Protein AF-A0A3A0DJT4-F1 (afdb_monomer)

Foldseek 3Di:
DDQVLLLVLLVVLCVLQFAWDDWDGFDDDDPDTDKTKTKGDKAWAAACVRPVHLNALDPVSNPCSNVFTKIKIWMWMWDDDPVGIAIAIWIWMWTWDDPDPDPCPPPVPPDDPPPDDDPPDDPPPPPPRPRDIGTPGTPVSSRVVSVVSSCVSVVHDPDDRDDPPDDPDVVVVDPDPPPPPPPPPPDPPPDDDDDDDDPDDDDDDDD

Sequence (207 aa):
MDREVLWTNLVDMTDDYFRIDREQRVHQIGDVLTEGAIETQPLIGATYFEPHRRDAANAYERTHGTLQTIRRRASVRVIPQDAGSLVEISVLKEQEDLPRAMRSTAGAATFRNDGSLERRLDDQPGGLARLQWYPIGRDIALEQTMLDDLQDRLGLPPGRAVLTAATPDPASAYYEPRELVTPLPAAEEVSPAPETRRLDGDWQARP

Structure (mmCIF, N/CA/C/O backbone):
data_AF-A0A3A0DJT4-F1
#
_entry.id   AF-A0A3A0DJT4-F1
#
loop_
_atom_site.group_PDB
_atom_site.id
_atom_site.type_symbol
_atom_site.label_atom_id
_atom_site.label_alt_id
_atom_site.label_comp_id
_atom_site.label_asym_id
_atom_site.label_entity_id
_atom_site.label_seq_id
_atom_site.pdbx_PDB_ins_code
_atom_site.Cartn_x
_atom_site.Cartn_y
_atom_site.Cartn_z
_atom_site.occupancy
_atom_site.B_iso_or_equiv
_atom_site.auth_seq_id
_atom_site.auth_comp_id
_atom_site.auth_asym_id
_atom_site.auth_atom_id
_atom_site.pdbx_PDB_model_num
ATOM 1 N N . MET A 1 1 ? -17.828 -3.759 15.837 1.00 65.75 1 MET A N 1
ATOM 2 C CA . MET A 1 1 ? -16.484 -4.369 15.859 1.00 65.75 1 MET A CA 1
ATOM 3 C C . MET A 1 1 ? -15.658 -3.617 16.886 1.00 65.75 1 MET A C 1
ATOM 5 O O . MET A 1 1 ? -15.828 -2.406 16.975 1.00 65.75 1 MET A O 1
ATOM 9 N N . ASP A 1 2 ? -14.849 -4.311 17.685 1.00 81.38 2 ASP A N 1
ATOM 10 C CA . ASP A 1 2 ? -13.979 -3.656 18.666 1.00 81.38 2 ASP A CA 1
ATOM 11 C C . ASP A 1 2 ? -12.844 -2.897 17.957 1.00 81.38 2 ASP A C 1
ATOM 13 O O . ASP A 1 2 ? -12.243 -3.398 17.002 1.00 81.38 2 ASP A O 1
ATOM 17 N N . ARG A 1 3 ? -12.582 -1.668 18.401 1.00 81.50 3 ARG A N 1
ATOM 18 C CA . ARG A 1 3 ? -11.604 -0.762 17.795 1.00 81.50 3 ARG A CA 1
ATOM 19 C C . ARG A 1 3 ? -10.177 -1.228 18.042 1.00 81.50 3 ARG A C 1
ATOM 21 O O . ARG A 1 3 ? -9.348 -1.089 17.151 1.00 81.50 3 ARG A O 1
ATOM 28 N N . GLU A 1 4 ? -9.914 -1.814 19.206 1.00 84.88 4 GLU A N 1
ATOM 29 C CA . GLU A 1 4 ? -8.593 -2.359 19.527 1.00 84.88 4 GLU A CA 1
ATOM 30 C C . GLU A 1 4 ? -8.252 -3.541 18.618 1.00 84.88 4 GLU A C 1
ATOM 32 O O . GLU A 1 4 ? -7.142 -3.640 18.103 1.00 84.88 4 GLU A O 1
ATOM 37 N N . VAL A 1 5 ? -9.240 -4.394 18.329 1.00 87.31 5 VAL A N 1
ATOM 38 C CA . VAL A 1 5 ? -9.075 -5.504 17.382 1.00 87.31 5 VAL A CA 1
ATOM 39 C C . VAL A 1 5 ? -8.803 -4.980 15.972 1.00 87.31 5 VAL A C 1
ATOM 41 O O . VAL A 1 5 ? -7.912 -5.497 15.301 1.00 87.31 5 VAL A O 1
ATOM 44 N N . LEU A 1 6 ? -9.524 -3.946 15.521 1.00 88.50 6 LEU A N 1
ATOM 45 C CA . LEU A 1 6 ? -9.251 -3.308 14.228 1.00 88.50 6 LEU A CA 1
ATOM 46 C C . LEU A 1 6 ? -7.823 -2.759 14.181 1.00 88.50 6 LEU A C 1
ATOM 48 O O . LEU A 1 6 ? -7.103 -3.008 13.220 1.00 88.50 6 LEU A O 1
ATOM 52 N N . TRP A 1 7 ? -7.426 -2.031 15.224 1.00 90.25 7 TRP A N 1
ATOM 53 C CA . TRP A 1 7 ? -6.124 -1.387 15.299 1.00 90.25 7 TRP A CA 1
ATOM 54 C C . TRP A 1 7 ? -4.979 -2.398 15.273 1.00 90.25 7 TRP A C 1
ATOM 56 O O . TRP A 1 7 ? -4.061 -2.251 14.473 1.00 90.25 7 TRP A O 1
ATOM 66 N N . THR A 1 8 ? -5.051 -3.458 16.080 1.00 92.31 8 THR A N 1
ATOM 67 C CA . THR A 1 8 ? -4.027 -4.511 16.093 1.00 92.31 8 THR A CA 1
ATOM 68 C C . THR A 1 8 ? -3.896 -5.191 14.733 1.00 92.31 8 THR A C 1
ATOM 70 O O . THR A 1 8 ? -2.778 -5.346 14.257 1.00 92.31 8 THR A O 1
ATOM 73 N N . ASN A 1 9 ? -5.008 -5.539 14.073 1.00 92.50 9 ASN A N 1
ATOM 74 C CA . ASN A 1 9 ? -4.953 -6.146 12.737 1.00 92.50 9 ASN A CA 1
ATOM 75 C C . ASN A 1 9 ? -4.373 -5.194 11.685 1.00 92.50 9 ASN A C 1
ATOM 77 O O . ASN A 1 9 ? -3.687 -5.629 10.770 1.00 92.50 9 ASN A O 1
A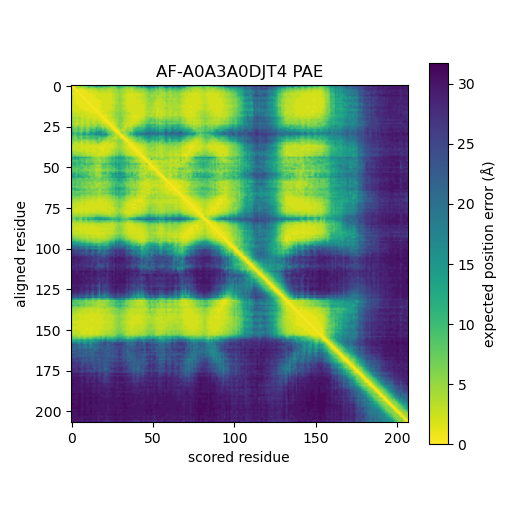TOM 81 N N . LEU A 1 10 ? -4.638 -3.895 11.814 1.00 92.25 10 LEU A N 1
ATOM 82 C CA . LEU A 1 10 ? -4.136 -2.880 10.895 1.00 92.25 10 LEU A CA 1
ATOM 83 C C . LEU A 1 10 ? -2.630 -2.641 11.086 1.00 92.25 10 LEU A C 1
ATOM 85 O O . LEU A 1 10 ? -1.909 -2.526 10.096 1.00 92.25 10 LEU A O 1
ATOM 89 N N . VAL A 1 11 ? -2.140 -2.629 12.329 1.00 93.44 11 VAL A N 1
ATOM 90 C CA . VAL A 1 11 ? -0.698 -2.594 12.633 1.00 93.44 11 VAL A CA 1
ATOM 91 C C . VAL A 1 11 ? -0.006 -3.841 12.083 1.00 93.44 11 VAL A C 1
ATOM 93 O O . VAL A 1 11 ? 0.969 -3.709 11.353 1.00 93.44 11 VAL A O 1
ATOM 96 N N . ASP A 1 12 ? -0.543 -5.025 12.379 1.00 93.06 12 ASP A N 1
ATOM 97 C CA . ASP A 1 12 ? 0.003 -6.321 11.955 1.00 93.06 12 ASP A CA 1
ATOM 98 C C . ASP A 1 12 ? 0.055 -6.448 10.424 1.00 93.06 12 ASP A C 1
ATOM 100 O O . ASP A 1 12 ? 1.096 -6.749 9.846 1.00 93.06 12 ASP A O 1
ATOM 104 N N . MET A 1 13 ? -1.041 -6.095 9.744 1.00 94.00 13 MET A N 1
ATOM 105 C CA . MET A 1 13 ? -1.072 -6.019 8.286 1.00 94.00 13 MET A CA 1
ATOM 106 C C . MET A 1 13 ? -0.059 -4.998 7.768 1.00 94.00 13 MET A C 1
ATOM 108 O O . MET A 1 13 ? 0.625 -5.281 6.799 1.00 94.00 13 MET A O 1
ATOM 112 N N . THR A 1 14 ? 0.077 -3.818 8.377 1.00 93.06 14 THR A N 1
ATOM 113 C CA . THR A 1 14 ? 1.027 -2.810 7.876 1.00 93.06 14 THR A CA 1
ATOM 114 C C . THR A 1 14 ? 2.474 -3.292 7.997 1.00 93.06 14 THR A C 1
ATOM 116 O O . THR A 1 14 ? 3.233 -3.125 7.041 1.00 93.06 14 THR A O 1
ATOM 119 N N . ASP A 1 15 ? 2.832 -3.925 9.119 1.00 92.25 15 ASP A N 1
ATOM 120 C CA . ASP A 1 15 ? 4.186 -4.427 9.396 1.00 92.25 15 ASP A CA 1
ATOM 121 C C . ASP A 1 15 ? 4.621 -5.540 8.423 1.00 92.25 15 ASP A C 1
ATOM 123 O O . ASP A 1 15 ? 5.788 -5.612 8.039 1.00 92.25 15 ASP A O 1
ATOM 127 N N . ASP A 1 16 ? 3.674 -6.346 7.927 1.00 91.25 16 ASP A N 1
ATOM 128 C CA . ASP A 1 16 ? 3.947 -7.392 6.931 1.00 91.25 16 ASP A CA 1
ATOM 129 C C . ASP A 1 16 ? 4.427 -6.848 5.570 1.00 91.25 16 ASP A C 1
ATOM 131 O O . ASP A 1 16 ? 5.139 -7.545 4.835 1.00 91.25 16 ASP A O 1
ATOM 135 N N . TYR A 1 17 ? 4.037 -5.620 5.203 1.00 91.06 17 TYR A N 1
ATOM 136 C CA . TYR A 1 17 ? 4.431 -4.994 3.930 1.00 91.06 17 TYR A CA 1
ATOM 137 C C . TYR A 1 17 ? 5.524 -3.945 4.111 1.00 91.06 17 TYR A C 1
ATOM 139 O O . TYR A 1 17 ? 6.409 -3.821 3.260 1.00 91.06 17 TYR A O 1
ATOM 147 N N . PHE A 1 18 ? 5.456 -3.163 5.188 1.00 92.69 18 PHE A N 1
ATOM 148 C CA . PHE A 1 18 ? 6.288 -1.988 5.384 1.00 92.69 18 PHE A CA 1
ATOM 149 C C . PHE A 1 18 ? 6.727 -1.846 6.832 1.00 92.69 18 PHE A C 1
ATOM 151 O O . PHE A 1 18 ? 5.954 -2.015 7.766 1.00 92.69 18 PHE A O 1
ATOM 158 N N . ARG A 1 19 ? 7.960 -1.375 7.017 1.00 91.81 19 ARG A N 1
ATOM 159 C CA . ARG A 1 19 ? 8.443 -1.003 8.343 1.00 91.81 19 ARG A CA 1
ATOM 160 C C . ARG A 1 19 ? 7.736 0.260 8.837 1.00 91.81 19 ARG A C 1
ATOM 162 O O . ARG A 1 19 ? 7.820 1.308 8.190 1.00 91.81 19 ARG A O 1
ATOM 169 N N . ILE A 1 20 ? 7.104 0.172 10.001 1.00 91.38 20 ILE A N 1
ATOM 170 C CA . ILE A 1 20 ? 6.420 1.302 10.637 1.00 91.38 20 ILE A CA 1
ATOM 171 C C . ILE A 1 20 ? 7.446 2.333 11.139 1.00 91.38 20 ILE A C 1
ATOM 173 O O . ILE A 1 20 ? 8.450 1.973 11.757 1.00 91.38 20 ILE A O 1
ATOM 177 N N . ASP A 1 21 ? 7.195 3.616 10.856 1.00 90.75 21 ASP A N 1
ATOM 178 C CA . ASP A 1 21 ? 7.977 4.745 11.381 1.00 90.75 21 ASP A CA 1
ATOM 179 C C . ASP A 1 21 ? 7.268 5.403 12.564 1.00 90.75 21 ASP A C 1
ATOM 181 O O . ASP A 1 21 ? 7.861 5.633 13.618 1.00 90.75 21 ASP A O 1
ATOM 185 N N . ARG A 1 22 ? 5.975 5.698 12.387 1.00 88.25 22 ARG A N 1
ATOM 186 C CA . ARG A 1 22 ? 5.146 6.371 13.385 1.00 88.25 22 ARG A CA 1
ATOM 187 C C . ARG A 1 22 ? 3.798 5.694 13.508 1.00 88.25 22 ARG A C 1
ATOM 189 O O . ARG A 1 22 ? 3.163 5.349 12.515 1.00 88.25 22 ARG A O 1
ATOM 196 N N . GLU A 1 23 ? 3.353 5.578 14.749 1.00 91.25 23 GLU A N 1
ATOM 197 C CA . GLU A 1 23 ? 2.062 5.019 15.113 1.00 91.25 23 GLU A CA 1
ATOM 198 C C . GLU A 1 23 ? 1.346 5.998 16.050 1.00 91.25 23 GLU A C 1
ATOM 200 O O . GLU A 1 23 ? 1.833 6.317 17.135 1.00 91.25 23 GLU A O 1
ATOM 205 N N . GLN A 1 24 ? 0.175 6.469 15.638 1.00 89.88 24 GLN A N 1
ATOM 206 C CA . GLN A 1 24 ? -0.718 7.294 16.437 1.00 89.88 24 GLN A CA 1
ATOM 207 C C . GLN A 1 24 ? -2.038 6.553 16.610 1.00 89.88 24 GLN A C 1
ATOM 209 O O . GLN A 1 24 ? -2.845 6.478 15.689 1.00 89.88 24 GLN A O 1
ATOM 214 N N . ARG A 1 25 ? -2.266 6.005 17.805 1.00 85.94 25 ARG A N 1
ATOM 215 C CA . ARG A 1 25 ? -3.494 5.263 18.110 1.00 85.94 25 ARG A CA 1
ATOM 216 C C . ARG A 1 25 ? -4.697 6.185 18.274 1.00 85.94 25 ARG A C 1
ATOM 218 O O . ARG A 1 25 ? -4.559 7.342 18.681 1.00 85.94 25 ARG A O 1
ATOM 225 N N . VAL A 1 26 ? -5.888 5.631 18.052 1.00 81.25 26 VAL A N 1
ATOM 226 C CA . VAL A 1 26 ? -7.149 6.292 18.408 1.00 81.25 26 VAL A CA 1
ATOM 227 C C . VAL A 1 26 ? -7.234 6.410 19.929 1.00 81.25 26 VAL A C 1
ATOM 229 O O . VAL A 1 26 ? -7.362 5.410 20.628 1.00 81.25 26 VAL A O 1
ATOM 232 N N . HIS A 1 27 ? -7.198 7.638 20.438 1.00 77.06 27 HIS A N 1
ATOM 233 C CA . HIS A 1 27 ? -7.416 7.931 21.852 1.00 77.06 27 HIS A CA 1
ATOM 234 C C . HIS A 1 27 ? -8.772 8.607 22.035 1.00 77.06 27 HIS A C 1
ATOM 236 O O . HIS A 1 27 ? -9.186 9.426 21.214 1.00 77.06 27 HIS A O 1
ATOM 242 N N . GLN A 1 28 ? -9.453 8.283 23.131 1.00 75.75 28 GLN A N 1
ATOM 243 C CA . GLN A 1 28 ? -10.633 9.017 23.571 1.00 75.75 28 GLN A CA 1
ATOM 244 C C . GLN A 1 28 ? -10.194 10.075 24.585 1.00 75.75 28 GLN A C 1
ATOM 246 O O . GLN A 1 28 ? -9.749 9.735 25.681 1.00 75.75 28 GLN A O 1
ATOM 251 N N . ILE A 1 29 ? -10.299 11.353 24.219 1.00 75.19 29 ILE A N 1
ATOM 252 C CA . ILE A 1 29 ? -10.012 12.474 25.119 1.00 75.19 29 ILE A CA 1
ATOM 253 C C . ILE A 1 29 ? -11.344 13.153 25.434 1.00 75.19 29 ILE A C 1
ATOM 255 O O . ILE A 1 29 ? -11.874 13.933 24.644 1.00 75.19 29 ILE A O 1
ATOM 259 N N . GLY A 1 30 ? -11.911 12.818 26.596 1.00 78.12 30 GLY A N 1
ATOM 260 C CA . GLY A 1 30 ? -13.257 13.248 26.972 1.00 78.12 30 GLY A CA 1
ATOM 261 C C . GLY A 1 30 ? -14.321 12.603 26.079 1.00 78.12 30 GLY A C 1
ATOM 262 O O . GLY A 1 30 ? -14.452 11.379 26.062 1.00 78.12 30 GLY A O 1
ATOM 263 N N . ASP A 1 31 ? -15.063 13.433 25.344 1.00 73.31 31 ASP A N 1
ATOM 264 C CA . ASP A 1 31 ? -16.137 13.013 24.426 1.00 73.31 31 ASP A CA 1
ATOM 265 C C . ASP A 1 31 ? -15.693 12.989 22.948 1.00 73.31 31 ASP A C 1
ATOM 267 O O . ASP A 1 31 ? -16.456 12.620 22.062 1.00 73.31 31 ASP A O 1
ATOM 271 N N . VAL A 1 32 ? -14.441 13.376 22.660 1.00 75.06 32 VAL A N 1
ATOM 272 C CA . VAL A 1 32 ? -13.899 13.408 21.295 1.00 75.06 32 VAL A CA 1
ATOM 273 C C . VAL A 1 32 ? -12.999 12.198 21.062 1.00 75.06 32 VAL A C 1
ATOM 275 O O . VAL A 1 32 ? -12.069 11.929 21.829 1.00 75.06 32 VAL A O 1
ATOM 278 N N . LEU A 1 33 ? -13.274 11.470 19.979 1.00 76.88 33 LEU A N 1
ATOM 279 C CA . LEU A 1 33 ? -12.415 10.403 19.479 1.00 76.88 33 LEU A CA 1
ATOM 280 C C . LEU A 1 33 ? -11.401 10.980 18.491 1.00 76.88 33 LEU A C 1
ATOM 282 O O . LEU A 1 33 ? -11.779 11.530 17.457 1.00 76.88 33 LEU A O 1
ATOM 286 N N . THR A 1 34 ? -10.116 10.838 18.801 1.00 82.62 34 THR A N 1
ATOM 287 C CA . THR A 1 34 ? -9.031 11.225 17.895 1.00 82.62 34 THR A CA 1
ATOM 288 C C . THR A 1 34 ? -8.903 10.209 16.765 1.00 82.62 34 THR A C 1
ATOM 290 O O . THR A 1 34 ? -9.152 9.018 16.945 1.00 82.62 34 THR A O 1
ATOM 293 N N . GLU A 1 35 ? -8.481 10.660 15.593 1.00 86.81 35 GLU A N 1
ATOM 294 C CA . GLU A 1 35 ? -8.122 9.765 14.500 1.00 86.81 35 GLU A CA 1
ATOM 295 C C . GLU A 1 35 ? -6.871 8.935 14.798 1.00 86.81 35 GLU A C 1
ATOM 297 O O . GLU A 1 35 ? -5.967 9.361 15.519 1.00 86.81 35 GLU A O 1
ATOM 302 N N . GLY A 1 36 ? -6.839 7.734 14.230 1.00 88.50 36 GLY A N 1
ATOM 303 C CA . GLY A 1 36 ? -5.652 6.898 14.214 1.00 88.50 36 GLY A CA 1
ATOM 304 C C . GLY A 1 36 ? -4.874 7.120 12.925 1.00 88.50 36 GLY A C 1
ATO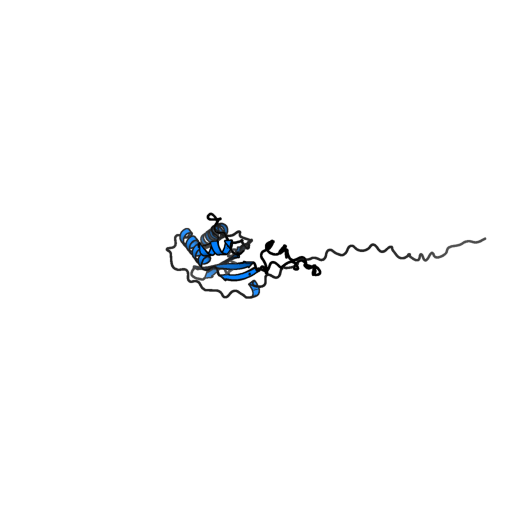M 305 O O . GLY A 1 36 ? -5.479 7.235 11.860 1.00 88.50 36 GLY A O 1
ATOM 306 N N . ALA A 1 37 ? -3.551 7.156 13.005 1.00 90.94 37 ALA A N 1
ATOM 307 C CA . ALA A 1 37 ? -2.677 7.267 11.845 1.00 90.94 37 ALA A CA 1
ATOM 308 C C . ALA A 1 37 ? -1.454 6.358 11.997 1.00 90.94 37 ALA A C 1
ATOM 310 O O . ALA A 1 37 ? -0.873 6.261 13.077 1.00 90.94 37 ALA A O 1
ATOM 311 N N . ILE A 1 38 ? -1.057 5.699 10.914 1.00 91.81 38 ILE A N 1
ATOM 312 C CA . ILE A 1 38 ? 0.190 4.944 10.812 1.00 91.81 38 ILE A CA 1
ATOM 313 C C . ILE A 1 38 ? 0.945 5.460 9.595 1.00 91.81 38 ILE A C 1
ATOM 315 O O . ILE A 1 38 ? 0.400 5.514 8.492 1.00 91.81 38 ILE A O 1
ATOM 319 N N . GLU A 1 39 ? 2.204 5.826 9.801 1.00 92.56 39 GLU A N 1
ATOM 320 C CA . GLU A 1 39 ? 3.119 6.236 8.743 1.00 92.56 39 GLU A CA 1
ATOM 321 C C . GLU A 1 39 ? 4.288 5.260 8.683 1.00 92.56 39 GLU A C 1
ATOM 323 O O . GLU A 1 39 ? 4.865 4.880 9.708 1.00 92.56 39 GLU A O 1
ATOM 328 N N . THR A 1 40 ? 4.653 4.854 7.470 1.00 92.75 40 THR A N 1
ATOM 329 C CA . THR A 1 40 ? 5.737 3.895 7.259 1.00 92.75 40 THR A CA 1
ATOM 330 C C . THR A 1 40 ? 7.004 4.567 6.757 1.00 92.75 40 THR A C 1
ATOM 332 O O . THR A 1 40 ? 6.989 5.642 6.149 1.00 92.75 40 THR A O 1
ATOM 335 N N . GLN A 1 41 ? 8.129 3.886 6.951 1.00 91.50 41 GLN A N 1
ATOM 336 C CA . GLN A 1 41 ? 9.378 4.278 6.316 1.00 91.50 41 GLN A CA 1
ATOM 337 C C . GLN A 1 41 ? 9.288 4.055 4.799 1.00 91.50 41 GLN A C 1
ATOM 339 O O . GLN A 1 41 ? 8.604 3.130 4.347 1.00 91.50 41 GLN A O 1
ATOM 344 N N . PRO A 1 42 ? 9.967 4.889 3.990 1.00 89.12 42 PRO A N 1
ATOM 345 C CA . PRO A 1 42 ? 10.071 4.636 2.563 1.00 89.12 42 PRO A CA 1
ATOM 346 C C . PRO A 1 42 ? 10.838 3.329 2.318 1.00 89.12 42 PRO A C 1
ATOM 348 O O . PRO A 1 42 ? 11.975 3.177 2.765 1.00 89.12 42 PRO A O 1
ATOM 351 N N . LEU A 1 43 ? 10.230 2.407 1.576 1.00 90.19 43 LEU A N 1
ATOM 352 C CA . LEU A 1 43 ? 10.808 1.110 1.232 1.00 90.19 43 LEU A CA 1
ATOM 353 C C . LEU A 1 43 ? 11.094 1.046 -0.270 1.00 90.19 43 LEU A C 1
ATOM 355 O O . LEU A 1 43 ? 10.214 1.341 -1.077 1.00 90.19 43 LEU A O 1
ATOM 359 N N . ILE A 1 44 ? 12.310 0.646 -0.655 1.00 89.56 44 ILE A N 1
ATOM 360 C CA . ILE A 1 44 ? 12.655 0.395 -2.064 1.00 89.56 44 ILE A CA 1
ATOM 361 C C . ILE A 1 44 ? 11.839 -0.797 -2.549 1.00 89.56 44 ILE A C 1
ATOM 363 O O . ILE A 1 44 ? 11.893 -1.853 -1.926 1.00 89.56 44 ILE A O 1
ATOM 367 N N . GLY A 1 45 ? 11.107 -0.636 -3.646 1.00 83.94 45 GLY A N 1
ATOM 368 C CA . GLY A 1 45 ? 10.179 -1.636 -4.153 1.00 83.94 45 GLY A CA 1
ATOM 369 C C . GLY A 1 45 ? 10.837 -2.972 -4.498 1.00 83.94 45 GLY A C 1
ATOM 370 O O . GLY A 1 45 ? 11.975 -3.012 -4.963 1.00 83.94 45 GLY A O 1
ATOM 371 N N . ALA A 1 46 ? 10.101 -4.064 -4.295 1.00 83.75 46 ALA A N 1
ATOM 372 C CA . ALA A 1 46 ? 10.536 -5.400 -4.680 1.00 83.75 46 ALA A CA 1
ATOM 373 C C . ALA A 1 46 ? 10.854 -5.503 -6.175 1.00 83.75 46 ALA A C 1
ATOM 375 O O . ALA A 1 46 ? 10.095 -5.037 -7.030 1.00 83.75 46 ALA A O 1
ATOM 376 N N . THR A 1 47 ? 11.948 -6.193 -6.484 1.00 85.38 47 THR A N 1
ATOM 377 C CA . THR A 1 47 ? 12.340 -6.499 -7.863 1.00 85.38 47 THR A CA 1
ATOM 378 C C . THR A 1 47 ? 11.744 -7.829 -8.337 1.00 85.38 47 THR A C 1
ATOM 380 O O . THR A 1 47 ? 11.195 -8.623 -7.563 1.00 85.38 47 THR A O 1
ATOM 383 N N . TYR A 1 48 ? 11.859 -8.112 -9.636 1.00 84.00 48 TYR A N 1
ATOM 384 C CA . TYR A 1 48 ? 11.443 -9.392 -10.220 1.00 84.00 48 TYR A CA 1
ATOM 385 C C . TYR A 1 48 ? 12.103 -10.610 -9.552 1.00 84.00 48 TYR A C 1
ATOM 387 O O . TYR A 1 48 ? 11.483 -11.665 -9.439 1.00 84.00 48 TYR A O 1
ATOM 395 N N . PHE A 1 49 ? 13.331 -10.459 -9.047 1.00 82.50 49 PHE A N 1
ATOM 396 C CA . PHE A 1 49 ? 14.095 -11.540 -8.417 1.00 82.50 49 PHE A CA 1
ATOM 397 C C . PHE A 1 49 ? 13.860 -11.673 -6.905 1.00 82.50 49 PHE A C 1
ATOM 399 O O . PHE A 1 49 ? 14.520 -12.474 -6.247 1.00 82.50 49 PHE A O 1
ATOM 406 N N . GLU A 1 50 ? 12.892 -10.941 -6.351 1.00 85.31 50 GLU A N 1
ATOM 407 C CA . GLU A 1 50 ? 12.564 -10.949 -4.923 1.00 85.31 50 GLU A CA 1
ATOM 408 C C . GLU A 1 50 ? 11.127 -11.449 -4.670 1.00 85.31 50 GLU A C 1
ATOM 410 O O . GLU A 1 50 ? 10.297 -10.718 -4.124 1.00 85.31 50 GLU A O 1
ATOM 415 N N . PRO A 1 51 ? 10.770 -12.692 -5.051 1.00 82.31 51 PRO A N 1
ATOM 416 C CA . PRO A 1 51 ? 9.384 -13.177 -5.000 1.00 82.31 51 PRO A CA 1
ATOM 417 C C . PRO A 1 51 ? 8.803 -13.263 -3.581 1.00 82.31 51 PRO A C 1
ATOM 419 O O . PRO A 1 51 ? 7.591 -13.227 -3.412 1.00 82.31 51 PRO A O 1
ATOM 422 N N . HIS A 1 52 ? 9.658 -13.359 -2.561 1.00 81.75 52 HIS A N 1
ATOM 423 C CA . HIS A 1 52 ? 9.272 -13.437 -1.149 1.00 81.75 52 HIS A CA 1
ATOM 424 C C . HIS A 1 52 ? 8.812 -12.091 -0.572 1.00 81.75 52 HIS A C 1
ATOM 426 O O . HIS A 1 52 ? 8.185 -12.057 0.483 1.00 81.75 52 HIS A O 1
ATOM 432 N N . ARG A 1 53 ? 9.122 -10.984 -1.249 1.00 83.00 53 ARG A N 1
ATOM 433 C CA . ARG A 1 53 ? 8.725 -9.646 -0.824 1.00 83.00 53 ARG A CA 1
ATOM 434 C C . ARG A 1 53 ? 7.286 -9.347 -1.240 1.00 83.00 53 ARG A C 1
ATOM 436 O O . ARG A 1 53 ? 6.937 -9.571 -2.399 1.00 83.00 53 ARG A O 1
ATOM 443 N N . ARG A 1 54 ? 6.463 -8.839 -0.317 1.00 82.38 54 ARG A N 1
ATOM 444 C CA . ARG A 1 54 ? 5.025 -8.576 -0.532 1.00 82.38 54 ARG A CA 1
ATOM 445 C C . ARG A 1 54 ? 4.701 -7.135 -0.937 1.00 82.38 54 ARG A C 1
ATOM 447 O O . ARG A 1 54 ? 3.576 -6.854 -1.321 1.00 82.38 54 ARG A O 1
ATOM 454 N N . ASP A 1 55 ? 5.685 -6.239 -0.955 1.00 78.38 55 ASP A N 1
ATOM 455 C CA . ASP A 1 55 ? 5.519 -4.809 -1.266 1.00 78.38 55 ASP A CA 1
ATOM 456 C C . ASP A 1 55 ? 5.339 -4.481 -2.768 1.00 78.38 55 ASP A C 1
ATOM 458 O O . ASP A 1 55 ? 5.443 -3.322 -3.179 1.00 78.38 55 ASP A O 1
ATOM 462 N N . ALA A 1 56 ? 5.062 -5.491 -3.600 1.00 79.75 56 ALA A N 1
ATOM 463 C CA . ALA A 1 56 ? 4.694 -5.340 -5.006 1.00 79.75 56 ALA A CA 1
ATOM 464 C C . ALA A 1 56 ? 3.521 -6.268 -5.354 1.00 79.75 56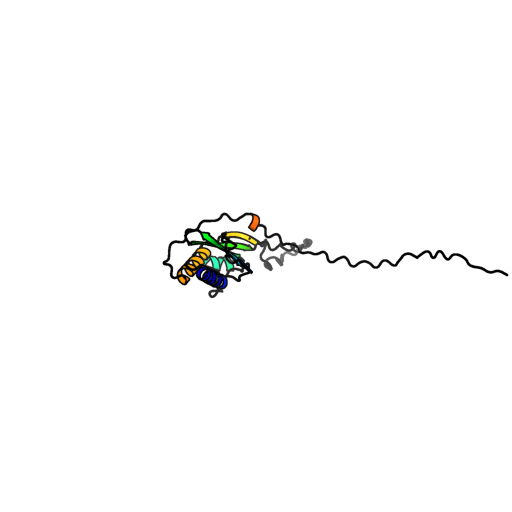 ALA A C 1
ATOM 466 O O . ALA A 1 56 ? 3.657 -7.494 -5.321 1.00 79.75 56 ALA A O 1
ATOM 467 N N . ALA A 1 57 ? 2.391 -5.668 -5.736 1.00 79.00 57 ALA A N 1
ATOM 468 C CA . ALA A 1 57 ? 1.133 -6.379 -5.965 1.00 79.00 57 ALA A CA 1
ATOM 469 C C . ALA A 1 57 ? 1.130 -7.250 -7.235 1.00 79.00 57 ALA A C 1
ATOM 471 O O . ALA A 1 57 ? 0.458 -8.276 -7.285 1.00 79.00 57 ALA A O 1
ATOM 472 N N . ASN A 1 58 ? 1.865 -6.862 -8.286 1.00 81.12 58 ASN A N 1
ATOM 473 C CA . ASN A 1 58 ? 1.822 -7.552 -9.578 1.00 81.12 58 ASN A CA 1
ATOM 474 C C . ASN A 1 58 ? 3.204 -7.653 -10.257 1.00 81.12 58 ASN A C 1
ATOM 476 O O . ASN A 1 58 ? 4.189 -7.045 -9.833 1.00 81.12 58 ASN A O 1
ATOM 480 N N . ALA A 1 59 ? 3.282 -8.447 -11.331 1.00 81.31 59 ALA A N 1
ATOM 481 C CA . ALA A 1 59 ? 4.521 -8.647 -12.086 1.00 81.31 59 ALA A CA 1
ATOM 482 C C . ALA A 1 59 ? 5.029 -7.354 -12.750 1.00 81.31 59 ALA A C 1
ATOM 484 O O . ALA A 1 59 ? 6.237 -7.144 -12.814 1.00 81.31 59 ALA A O 1
ATOM 485 N N . TYR A 1 60 ? 4.121 -6.475 -13.187 1.00 84.44 60 TYR A N 1
ATOM 486 C CA . TYR A 1 60 ? 4.473 -5.185 -13.781 1.00 84.44 60 TYR A CA 1
ATOM 487 C C . TYR A 1 60 ? 5.236 -4.298 -12.789 1.00 84.44 60 TYR A C 1
ATOM 489 O O . TYR A 1 60 ? 6.300 -3.783 -13.116 1.00 84.44 60 TYR A O 1
ATOM 497 N N . GLU A 1 61 ? 4.749 -4.192 -11.554 1.00 83.88 61 GLU A N 1
ATOM 498 C CA . GLU A 1 61 ? 5.381 -3.436 -10.472 1.00 83.88 61 GLU A CA 1
ATOM 499 C C . GLU A 1 61 ? 6.781 -3.957 -10.146 1.00 83.88 61 GLU A C 1
ATOM 501 O O . GLU A 1 61 ? 7.694 -3.173 -9.882 1.00 83.88 61 GLU A O 1
ATOM 506 N N . ARG A 1 62 ? 6.971 -5.278 -10.220 1.00 85.81 62 ARG A N 1
ATOM 507 C CA . ARG A 1 62 ? 8.276 -5.916 -10.024 1.00 85.81 62 ARG A CA 1
ATOM 508 C C . ARG A 1 62 ? 9.236 -5.641 -11.174 1.00 85.81 62 ARG A C 1
ATOM 510 O O . ARG A 1 62 ? 10.407 -5.365 -10.933 1.00 85.81 62 ARG A O 1
ATOM 517 N N . THR A 1 63 ? 8.761 -5.701 -12.418 1.00 84.56 63 THR A N 1
ATOM 518 C CA . THR A 1 63 ? 9.567 -5.337 -13.591 1.00 84.56 63 THR A CA 1
ATOM 519 C C . THR A 1 63 ? 9.938 -3.858 -13.557 1.00 84.56 63 THR A C 1
ATOM 521 O O . THR A 1 63 ? 11.087 -3.521 -13.832 1.00 84.56 63 THR A O 1
ATOM 524 N N . HIS A 1 64 ? 9.009 -2.985 -13.162 1.00 83.19 64 HIS A N 1
ATOM 525 C CA . HIS A 1 64 ? 9.279 -1.561 -13.012 1.00 83.19 64 HIS A CA 1
ATOM 526 C C . HIS A 1 64 ? 10.352 -1.315 -11.948 1.00 83.19 64 HIS A C 1
ATOM 528 O O . HIS A 1 64 ? 11.324 -0.636 -12.249 1.00 83.19 64 HIS A O 1
ATOM 534 N N . GLY A 1 65 ? 10.253 -1.964 -10.781 1.00 80.69 65 GLY A N 1
ATOM 535 C CA . GLY A 1 65 ? 11.280 -1.903 -9.735 1.00 80.69 65 GLY A CA 1
ATOM 536 C C . GLY A 1 65 ? 12.640 -2.489 -10.134 1.00 80.69 65 GLY A C 1
ATOM 537 O O . GLY A 1 65 ? 13.666 -2.091 -9.593 1.00 80.69 65 GLY A O 1
ATOM 538 N N . THR A 1 66 ? 12.680 -3.420 -11.094 1.00 84.06 66 THR A N 1
ATOM 5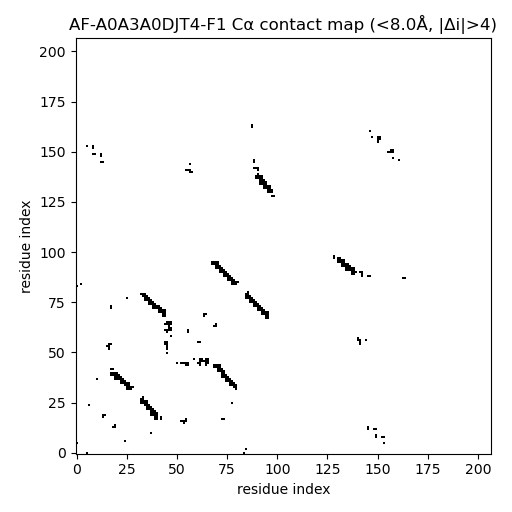39 C CA . THR A 1 66 ? 13.935 -3.942 -11.661 1.00 84.06 66 THR A CA 1
ATOM 540 C C . THR A 1 66 ? 14.583 -2.971 -12.643 1.00 84.06 66 THR A C 1
ATOM 542 O O . THR A 1 66 ? 15.806 -2.856 -12.662 1.00 84.06 66 THR A O 1
ATOM 545 N N . LEU A 1 67 ? 13.787 -2.319 -13.492 1.00 85.88 67 LEU A N 1
ATOM 546 C CA . LEU A 1 67 ? 14.296 -1.409 -14.523 1.00 85.88 67 LEU A CA 1
ATOM 547 C C . LEU A 1 67 ? 14.585 -0.011 -13.980 1.00 85.88 67 LEU A C 1
ATOM 549 O O . LEU A 1 67 ? 15.437 0.689 -14.519 1.00 85.88 67 LEU A O 1
ATOM 553 N N . GLN A 1 68 ? 13.878 0.377 -12.926 1.00 85.69 68 GLN A N 1
ATOM 554 C CA . GLN A 1 68 ? 13.940 1.692 -12.333 1.00 85.69 68 GLN A CA 1
ATOM 555 C C . GLN A 1 68 ? 13.818 1.581 -10.818 1.00 85.69 68 GLN A C 1
ATOM 557 O O . GLN A 1 68 ? 12.908 0.931 -10.303 1.00 85.69 68 GLN A O 1
ATOM 562 N N . THR A 1 69 ? 14.684 2.280 -10.088 1.00 87.50 69 THR A N 1
ATOM 563 C CA . THR A 1 69 ? 14.533 2.374 -8.638 1.00 87.50 69 THR A CA 1
ATOM 564 C C . THR A 1 69 ? 13.239 3.117 -8.308 1.00 87.50 69 THR A C 1
ATOM 566 O O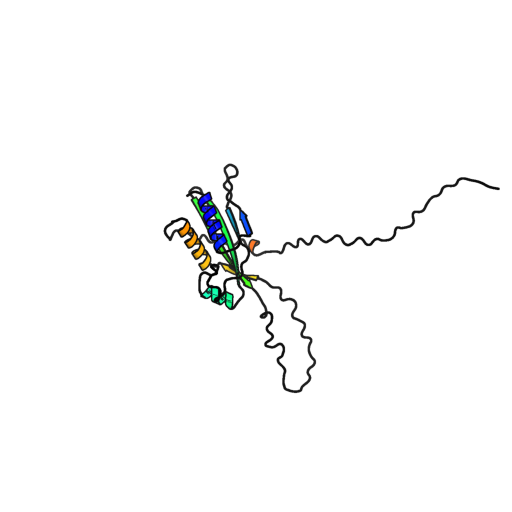 . THR A 1 69 ? 13.077 4.306 -8.594 1.00 87.50 69 THR A O 1
ATOM 569 N N . ILE A 1 70 ? 12.319 2.404 -7.671 1.00 89.88 70 ILE A N 1
ATOM 570 C CA . ILE A 1 70 ? 11.088 2.952 -7.108 1.00 89.88 70 ILE A CA 1
ATOM 571 C C . ILE A 1 70 ? 11.100 2.727 -5.602 1.00 89.88 70 ILE A C 1
ATOM 573 O O . ILE A 1 70 ? 11.610 1.713 -5.122 1.00 89.88 70 ILE A O 1
ATOM 577 N N . ARG A 1 71 ? 10.511 3.646 -4.848 1.00 90.94 71 ARG A N 1
ATOM 578 C CA . ARG A 1 71 ? 10.219 3.466 -3.428 1.00 90.94 71 ARG A CA 1
ATOM 579 C C . ARG A 1 71 ? 8.746 3.727 -3.162 1.00 90.94 71 ARG A C 1
ATOM 581 O O . ARG A 1 71 ? 8.097 4.483 -3.884 1.00 90.94 71 ARG A O 1
ATOM 588 N N . ARG A 1 72 ? 8.214 3.084 -2.132 1.00 92.62 72 ARG A N 1
ATOM 589 C CA . ARG A 1 72 ? 6.826 3.235 -1.697 1.00 92.62 72 ARG A CA 1
ATOM 590 C C . ARG A 1 72 ? 6.790 3.676 -0.242 1.00 92.62 72 ARG A C 1
ATOM 592 O O . ARG A 1 72 ? 7.632 3.258 0.554 1.00 92.62 72 ARG A O 1
ATOM 599 N N . ARG A 1 73 ? 5.814 4.512 0.094 1.00 92.12 73 ARG A N 1
ATOM 600 C CA . ARG A 1 73 ? 5.481 4.903 1.464 1.00 92.12 73 ARG A CA 1
ATOM 601 C C . ARG A 1 73 ? 3.989 4.692 1.669 1.00 92.12 73 ARG A C 1
ATOM 603 O O . ARG A 1 73 ? 3.200 5.200 0.876 1.00 92.12 73 ARG A O 1
ATOM 610 N N . ALA A 1 74 ? 3.619 3.967 2.715 1.00 93.75 74 ALA A N 1
ATOM 611 C CA . ALA A 1 74 ? 2.231 3.787 3.097 1.00 93.75 74 ALA A CA 1
ATOM 612 C C . ALA A 1 74 ? 1.852 4.778 4.205 1.00 93.75 74 ALA A C 1
ATOM 614 O O . ALA A 1 74 ? 2.616 5.025 5.143 1.00 93.75 74 ALA A O 1
ATOM 615 N N . SER A 1 75 ? 0.657 5.341 4.082 1.00 93.50 75 SER A N 1
ATOM 616 C CA . SER A 1 75 ? -0.046 6.049 5.138 1.00 93.50 75 SER A CA 1
ATOM 617 C C . SER A 1 75 ? -1.407 5.394 5.334 1.00 93.50 75 SER A C 1
ATOM 619 O O . SER A 1 75 ? -2.179 5.214 4.390 1.00 93.50 75 SER A O 1
ATOM 621 N N . VAL A 1 76 ? -1.692 5.003 6.571 1.00 93.12 76 VAL A N 1
ATOM 622 C CA . VAL A 1 76 ? -2.973 4.407 6.943 1.00 93.12 76 VAL A CA 1
ATOM 623 C C . VAL A 1 76 ? -3.655 5.307 7.955 1.00 93.12 76 VAL A C 1
ATOM 625 O O . VAL A 1 76 ? -3.044 5.693 8.948 1.00 93.12 76 VAL A O 1
ATOM 628 N N . ARG A 1 77 ? -4.922 5.642 7.720 1.00 92.00 77 ARG A N 1
ATOM 629 C CA . ARG A 1 77 ? -5.723 6.497 8.598 1.00 92.00 77 ARG A CA 1
ATOM 630 C C . ARG A 1 77 ? -7.002 5.785 9.008 1.00 92.00 77 ARG A C 1
ATOM 632 O O . ARG A 1 77 ? -7.663 5.147 8.194 1.00 92.00 77 ARG A O 1
ATOM 639 N N . VAL A 1 78 ? -7.362 5.924 10.277 1.00 90.25 78 VAL A N 1
ATOM 640 C CA . VAL A 1 78 ? -8.592 5.391 10.862 1.00 90.25 78 VAL A CA 1
ATOM 641 C C . VAL A 1 78 ? -9.404 6.551 11.414 1.00 90.25 78 VAL A C 1
ATOM 643 O O . VAL A 1 78 ? -9.006 7.189 12.389 1.00 90.25 78 VAL A O 1
ATOM 646 N N . ILE A 1 79 ? -10.553 6.811 10.798 1.00 88.44 79 ILE A N 1
ATOM 647 C CA . ILE A 1 79 ? -11.471 7.879 11.192 1.00 88.44 79 ILE A CA 1
ATOM 648 C C . ILE A 1 79 ? -12.661 7.238 11.921 1.00 88.44 79 ILE A C 1
ATOM 650 O O . ILE A 1 79 ? -13.454 6.533 11.285 1.00 88.44 79 ILE A O 1
ATOM 654 N N . PRO A 1 80 ? -12.801 7.437 13.243 1.00 83.81 80 PRO A N 1
ATOM 655 C CA . PRO A 1 80 ? -13.965 6.959 13.977 1.00 83.81 80 PRO A CA 1
ATOM 656 C C . PRO A 1 80 ? -15.219 7.740 13.551 1.00 83.81 80 PRO A C 1
ATOM 658 O O . PRO A 1 80 ? -15.194 8.964 13.453 1.00 83.81 80 PRO A O 1
ATOM 661 N N . GLN A 1 81 ? -16.317 7.030 13.297 1.00 82.56 81 GLN A N 1
ATOM 662 C CA . GLN A 1 81 ? -17.636 7.575 12.963 1.00 82.56 81 GLN A CA 1
ATOM 663 C C . GLN A 1 81 ? -18.706 6.992 13.897 1.00 82.56 81 GLN A C 1
ATOM 665 O O . GLN A 1 81 ? -18.496 5.955 14.526 1.00 82.56 81 GLN A O 1
ATOM 670 N N . ASP A 1 82 ? -19.885 7.616 13.941 1.00 75.12 82 ASP A N 1
ATOM 671 C CA . ASP A 1 82 ? -20.977 7.237 14.856 1.00 75.12 82 ASP A CA 1
ATOM 672 C C . ASP A 1 82 ? -21.397 5.757 14.750 1.00 75.12 82 ASP A C 1
ATOM 674 O O . ASP A 1 82 ? -21.815 5.150 15.734 1.00 75.12 82 ASP A O 1
ATOM 678 N N . ALA A 1 83 ? -21.266 5.157 13.561 1.00 71.31 83 ALA A N 1
ATOM 679 C CA . ALA A 1 83 ? -21.672 3.778 13.278 1.00 71.31 83 ALA A CA 1
ATOM 680 C C . ALA A 1 83 ? -20.502 2.811 12.997 1.00 71.31 83 ALA A C 1
ATOM 682 O O . ALA A 1 83 ? -20.742 1.651 12.654 1.00 71.31 83 ALA A O 1
ATOM 683 N N . GLY A 1 84 ? -19.241 3.248 13.116 1.00 77.94 84 GLY A N 1
ATOM 684 C CA . GLY A 1 84 ? -18.088 2.403 12.792 1.00 77.94 84 GLY A CA 1
ATOM 685 C C . GLY A 1 84 ? -16.766 3.152 12.653 1.00 77.94 84 GLY A C 1
ATOM 686 O O . GLY A 1 84 ? -16.589 4.240 13.186 1.00 77.94 84 GLY A O 1
ATOM 687 N N . SER A 1 85 ? -15.827 2.557 11.922 1.00 82.56 85 SER A N 1
ATOM 688 C CA . SER A 1 85 ? -14.536 3.171 11.606 1.00 82.56 85 SER A CA 1
ATOM 689 C C . SER A 1 85 ? -14.343 3.167 10.098 1.00 82.56 85 SER A C 1
ATOM 691 O O . SER A 1 85 ? -14.483 2.121 9.464 1.00 82.56 85 SER A O 1
ATOM 693 N N . LEU A 1 86 ? -14.009 4.321 9.528 1.00 87.94 86 LEU A N 1
ATOM 694 C CA . LEU A 1 86 ? -13.542 4.414 8.151 1.00 87.94 86 LEU A CA 1
ATOM 695 C C . LEU A 1 86 ? -12.028 4.190 8.147 1.00 87.94 86 LEU A C 1
ATOM 697 O O . LEU A 1 86 ? -11.308 4.871 8.875 1.00 87.94 86 LEU A O 1
ATOM 701 N N . VAL A 1 87 ? -11.557 3.241 7.342 1.00 89.06 87 VAL A N 1
ATOM 702 C CA . VAL A 1 87 ? -10.127 2.968 7.160 1.00 89.06 87 VAL A CA 1
ATOM 703 C C . VAL A 1 87 ? -9.722 3.424 5.766 1.00 89.06 87 VAL A C 1
ATOM 705 O O . VAL A 1 87 ? -10.303 2.988 4.775 1.00 89.06 87 VAL A O 1
ATOM 708 N N . GLU A 1 88 ? -8.726 4.299 5.698 1.00 90.69 88 GLU A N 1
ATOM 709 C CA . GLU A 1 88 ? -8.109 4.754 4.458 1.00 90.69 88 GLU A CA 1
ATOM 710 C C . GLU A 1 88 ? -6.671 4.241 4.402 1.00 90.69 88 GLU A C 1
ATOM 712 O O . GLU A 1 88 ? -5.870 4.533 5.287 1.00 90.69 88 GLU A O 1
ATOM 717 N N . ILE A 1 89 ? -6.346 3.485 3.354 1.00 92.44 89 ILE A N 1
ATOM 718 C CA . ILE A 1 89 ? -4.985 3.036 3.052 1.00 92.44 89 ILE A CA 1
ATOM 719 C C . ILE A 1 89 ? -4.539 3.783 1.800 1.00 92.44 89 ILE A C 1
ATOM 721 O O . ILE A 1 89 ? -5.184 3.691 0.756 1.00 92.44 89 ILE A O 1
ATOM 725 N N . SER A 1 90 ? -3.452 4.539 1.913 1.00 93.25 90 SER A N 1
ATOM 726 C CA . SER A 1 90 ? -2.838 5.264 0.806 1.00 93.25 90 SER A CA 1
ATOM 727 C C . SER A 1 90 ? -1.386 4.836 0.666 1.00 93.25 90 SER A C 1
ATOM 729 O O . SER A 1 90 ? -0.609 4.935 1.610 1.00 93.25 90 SER A O 1
ATOM 731 N N . VAL A 1 91 ? -0.993 4.376 -0.518 1.00 93.19 91 VAL A N 1
ATOM 732 C CA . VAL A 1 91 ? 0.396 4.017 -0.815 1.00 93.19 91 VAL A CA 1
ATOM 733 C C . VAL A 1 91 ? 0.910 4.959 -1.885 1.00 93.19 91 VAL A C 1
ATOM 735 O O . VAL A 1 91 ? 0.517 4.869 -3.046 1.00 93.19 91 VAL A O 1
ATOM 738 N N . LEU A 1 92 ? 1.816 5.858 -1.512 1.00 92.56 92 LEU A N 1
ATOM 739 C CA . LEU A 1 92 ? 2.467 6.756 -2.454 1.00 92.56 92 LEU A CA 1
ATOM 740 C C . LEU A 1 92 ? 3.710 6.091 -3.036 1.00 92.56 92 LEU A C 1
ATOM 742 O O . LEU A 1 92 ? 4.560 5.573 -2.309 1.00 92.56 92 LEU A O 1
ATOM 746 N N . LYS A 1 93 ? 3.824 6.143 -4.358 1.00 90.81 93 LYS A N 1
ATOM 747 C CA . LYS A 1 93 ? 4.974 5.659 -5.106 1.00 90.81 93 LYS A CA 1
ATOM 748 C C . LYS A 1 93 ? 5.820 6.833 -5.565 1.00 90.81 93 LYS A C 1
ATOM 750 O O . LYS A 1 93 ? 5.319 7.800 -6.139 1.00 90.81 93 LYS A O 1
ATOM 755 N N . GLU A 1 94 ? 7.116 6.712 -5.343 1.00 88.81 94 GLU A N 1
ATOM 756 C CA . GLU A 1 94 ? 8.119 7.674 -5.763 1.00 88.81 94 GLU A CA 1
ATOM 757 C C . GLU A 1 94 ? 9.168 6.955 -6.610 1.00 88.81 94 GLU A C 1
ATOM 759 O O . GLU A 1 94 ? 9.563 5.825 -6.321 1.00 88.81 94 GLU A O 1
ATOM 764 N N . GLN A 1 95 ? 9.622 7.610 -7.664 1.00 89.94 95 GLN A N 1
ATOM 765 C CA . GLN A 1 95 ? 10.659 7.122 -8.556 1.00 89.94 95 GLN A CA 1
ATOM 766 C C . GLN A 1 95 ? 11.942 7.912 -8.318 1.00 89.94 95 GLN A C 1
ATOM 768 O O . GLN A 1 95 ? 11.899 9.123 -8.102 1.00 89.94 95 GLN A O 1
ATOM 773 N N . GLU A 1 96 ? 13.080 7.229 -8.350 1.00 86.19 96 GLU A N 1
ATOM 774 C CA . GLU A 1 96 ? 14.379 7.891 -8.302 1.00 86.19 96 GLU A CA 1
ATOM 775 C C . GLU A 1 96 ? 14.611 8.644 -9.617 1.00 86.19 96 GLU A C 1
ATOM 777 O O . GLU A 1 96 ? 14.560 8.044 -10.692 1.00 86.19 96 GLU A O 1
ATOM 782 N N . ASP A 1 97 ? 14.846 9.951 -9.545 1.00 81.75 97 ASP A N 1
ATOM 783 C CA . ASP A 1 97 ? 15.249 10.757 -10.692 1.00 81.75 97 ASP A CA 1
ATOM 784 C C . ASP A 1 97 ? 16.776 10.756 -10.792 1.00 81.75 97 ASP A C 1
ATOM 786 O O . ASP A 1 97 ? 17.490 11.270 -9.924 1.00 81.75 97 ASP A O 1
ATOM 790 N N . LEU A 1 98 ? 17.279 10.137 -11.857 1.00 72.19 98 LEU A N 1
ATOM 791 C CA . LEU A 1 98 ? 18.694 10.112 -12.181 1.00 72.19 98 LEU A CA 1
ATOM 792 C C . LEU A 1 98 ? 18.875 10.635 -13.609 1.00 72.19 98 LEU A C 1
ATOM 794 O O . LEU A 1 98 ? 18.391 10.005 -14.551 1.00 72.19 98 LEU A O 1
ATOM 798 N N . PRO A 1 99 ? 19.661 11.709 -13.821 1.00 68.31 99 PRO A N 1
ATOM 799 C CA . PRO A 1 99 ? 19.942 12.210 -15.169 1.00 68.31 99 PRO A CA 1
ATOM 800 C C . PRO A 1 99 ? 20.761 11.209 -16.002 1.00 68.31 99 PRO A C 1
ATOM 802 O O . PRO A 1 99 ? 20.827 11.299 -17.228 1.00 68.31 99 PRO A O 1
ATOM 805 N N . ARG A 1 100 ? 21.429 10.261 -15.334 1.00 64.62 100 ARG A N 1
ATOM 806 C CA . ARG A 1 100 ? 22.172 9.148 -15.926 1.00 64.62 100 ARG A CA 1
ATOM 807 C C . ARG A 1 100 ? 22.284 8.029 -14.896 1.00 64.62 100 ARG A C 1
ATOM 809 O O . ARG A 1 100 ? 22.471 8.309 -13.714 1.00 64.62 100 ARG A O 1
ATOM 816 N N . ALA A 1 101 ? 22.273 6.775 -15.350 1.00 62.97 101 ALA A N 1
ATOM 817 C CA . ALA A 1 101 ? 22.594 5.633 -14.500 1.00 62.97 101 ALA A CA 1
ATOM 818 C C . ALA A 1 101 ? 23.940 5.853 -13.782 1.00 62.97 101 ALA A C 1
ATOM 820 O O . ALA A 1 101 ? 24.985 6.043 -14.421 1.00 62.97 101 ALA A O 1
ATOM 821 N N . MET A 1 102 ? 23.919 5.837 -12.447 1.00 58.91 102 MET A N 1
ATOM 822 C CA . MET A 1 102 ? 25.131 5.942 -11.641 1.00 58.91 102 MET A CA 1
ATOM 823 C C . MET A 1 102 ? 26.033 4.752 -11.986 1.00 58.91 102 MET A C 1
ATOM 825 O O . MET A 1 102 ? 25.622 3.605 -11.843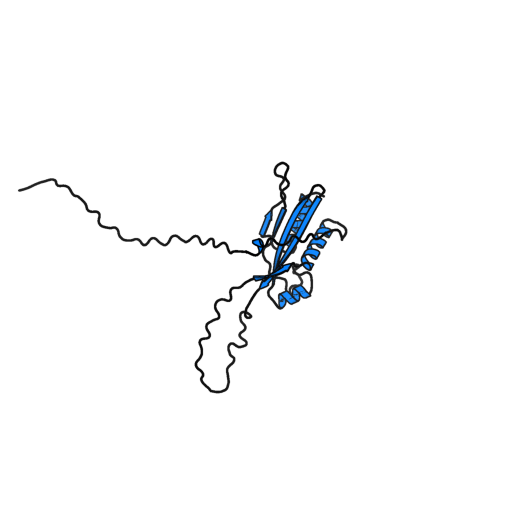 1.00 58.91 102 MET A O 1
ATOM 829 N N . ARG A 1 103 ? 27.266 5.022 -12.438 1.00 57.72 103 ARG A N 1
ATOM 830 C CA . ARG A 1 103 ? 28.251 4.032 -12.938 1.00 57.72 103 ARG A CA 1
ATOM 831 C C . ARG A 1 103 ? 28.051 3.532 -14.377 1.00 57.72 103 ARG A C 1
ATOM 833 O O . ARG A 1 103 ? 28.626 2.507 -14.735 1.00 57.72 103 ARG A O 1
ATOM 840 N N . SER A 1 104 ? 27.343 4.268 -15.237 1.00 61.12 104 SER A N 1
ATOM 841 C CA . SER A 1 104 ? 27.437 4.046 -16.690 1.00 61.12 104 SER A CA 1
ATOM 842 C C . SER A 1 104 ? 28.847 4.386 -17.197 1.00 61.12 104 SER A C 1
ATOM 844 O O . SER A 1 104 ? 29.123 5.513 -17.600 1.00 61.12 104 SER A O 1
ATOM 846 N N . THR A 1 105 ? 29.757 3.411 -17.170 1.00 57.84 105 THR A N 1
ATOM 847 C CA . THR A 1 105 ? 31.097 3.504 -17.780 1.00 57.84 105 THR A CA 1
ATOM 848 C C . THR A 1 105 ? 31.058 3.324 -19.298 1.00 57.84 105 THR A C 1
ATOM 850 O O . THR A 1 105 ? 32.016 3.679 -19.986 1.00 57.84 105 THR A O 1
ATOM 853 N N . ALA A 1 106 ? 29.941 2.822 -19.836 1.00 55.69 106 ALA A N 1
ATOM 854 C CA . ALA A 1 106 ? 29.673 2.746 -21.265 1.00 55.69 106 ALA A CA 1
ATOM 855 C C . ALA A 1 106 ? 29.570 4.169 -21.844 1.00 55.69 106 ALA A C 1
ATOM 857 O O . ALA A 1 106 ? 28.543 4.833 -21.725 1.00 55.69 106 ALA A O 1
ATOM 858 N N . GLY A 1 107 ? 30.680 4.663 -22.398 1.00 55.44 107 GLY A N 1
ATOM 859 C CA . GLY A 1 107 ? 30.802 5.989 -23.014 1.00 55.44 107 GLY A CA 1
ATOM 860 C C . GLY A 1 107 ? 31.927 6.859 -22.447 1.00 55.44 107 GLY A C 1
ATOM 861 O O . GLY A 1 107 ? 32.459 7.687 -23.182 1.00 55.44 107 GLY A O 1
ATOM 862 N N . ALA A 1 108 ? 32.362 6.627 -21.201 1.00 54.16 108 ALA A N 1
ATOM 863 C CA . ALA A 1 108 ? 33.471 7.374 -20.581 1.00 54.16 108 ALA A CA 1
ATOM 864 C C . ALA A 1 108 ? 34.827 7.111 -21.267 1.00 54.16 108 ALA A C 1
ATOM 866 O O . ALA A 1 108 ? 35.761 7.899 -21.160 1.00 54.16 108 ALA A O 1
ATOM 867 N N . ALA A 1 109 ? 34.916 6.012 -22.014 1.00 55.78 109 ALA A N 1
ATOM 868 C CA . ALA A 1 109 ? 36.061 5.647 -22.831 1.00 55.78 109 ALA A CA 1
ATOM 869 C C . ALA A 1 109 ? 35.616 5.333 -24.266 1.00 55.78 109 ALA A C 1
ATOM 871 O O . ALA A 1 109 ? 35.879 4.254 -24.792 1.00 55.78 109 ALA A O 1
ATOM 872 N N . THR A 1 110 ? 34.918 6.265 -24.921 1.00 57.06 110 THR A N 1
ATOM 873 C CA . THR A 1 110 ? 34.821 6.218 -26.388 1.00 57.06 110 THR A CA 1
ATOM 874 C C . THR A 1 110 ? 36.155 6.709 -26.946 1.00 57.06 110 THR A C 1
ATOM 876 O O . THR A 1 110 ? 36.307 7.879 -27.290 1.00 57.06 110 THR A O 1
ATOM 879 N N . PHE A 1 111 ? 37.167 5.839 -26.957 1.00 57.03 111 PHE A N 1
ATOM 880 C CA . PHE A 1 111 ? 38.425 6.152 -27.624 1.00 57.03 111 PHE A CA 1
ATOM 881 C C . PHE A 1 111 ? 38.164 6.231 -29.127 1.00 57.03 111 PHE A C 1
ATOM 883 O O . PHE A 1 111 ? 37.780 5.249 -29.763 1.00 57.03 111 PHE A O 1
ATOM 890 N N . ARG A 1 112 ? 38.354 7.421 -29.696 1.00 53.72 112 ARG A N 1
ATOM 891 C CA . ARG A 1 112 ? 38.456 7.594 -31.143 1.00 53.72 112 ARG A CA 1
ATOM 892 C C . ARG A 1 112 ? 39.800 7.002 -31.586 1.00 53.72 112 ARG A C 1
ATOM 894 O O . ARG A 1 112 ? 40.836 7.358 -31.034 1.00 53.72 112 ARG A O 1
ATOM 901 N N . ASN A 1 113 ? 39.772 6.055 -32.526 1.00 63.97 113 ASN A N 1
ATOM 902 C CA . ASN A 1 113 ? 40.978 5.408 -33.068 1.00 63.97 113 ASN A CA 1
ATOM 903 C C . ASN A 1 113 ? 41.651 6.235 -34.181 1.00 63.97 113 ASN A C 1
ATOM 905 O O . ASN A 1 113 ? 42.635 5.784 -34.766 1.00 63.97 113 ASN A O 1
ATOM 909 N N . ASP A 1 114 ? 41.130 7.420 -34.509 1.00 66.12 114 ASP A N 1
ATOM 910 C CA . ASP A 1 114 ? 41.751 8.344 -35.450 1.00 66.12 114 ASP A CA 1
ATOM 911 C C . ASP A 1 114 ? 42.661 9.323 -34.690 1.00 66.12 114 ASP A C 1
ATOM 913 O O . ASP A 1 114 ? 42.249 10.009 -33.761 1.00 66.12 114 ASP A O 1
ATOM 917 N N . GLY A 1 115 ? 43.946 9.345 -35.048 1.00 60.97 115 GLY A N 1
ATOM 918 C CA . GLY A 1 115 ? 45.032 9.990 -34.294 1.00 60.97 115 GLY A CA 1
ATOM 919 C C . GLY A 1 115 ? 45.038 11.525 -34.253 1.00 60.97 115 GLY A C 1
ATOM 920 O O . GLY A 1 115 ? 46.114 12.118 -34.233 1.00 60.97 115 GLY A O 1
ATOM 921 N N . SER A 1 116 ? 43.880 12.185 -34.252 1.00 61.44 116 SER A N 1
ATOM 922 C CA . SER A 1 116 ? 43.777 13.637 -34.095 1.00 61.44 116 SER A CA 1
ATOM 923 C C . SER A 1 116 ? 43.664 14.004 -32.612 1.00 61.44 116 SER A C 1
ATOM 925 O O . SER A 1 116 ? 42.644 13.759 -31.970 1.00 61.44 116 SER A O 1
ATOM 927 N N . LEU A 1 117 ? 44.724 14.595 -32.054 1.00 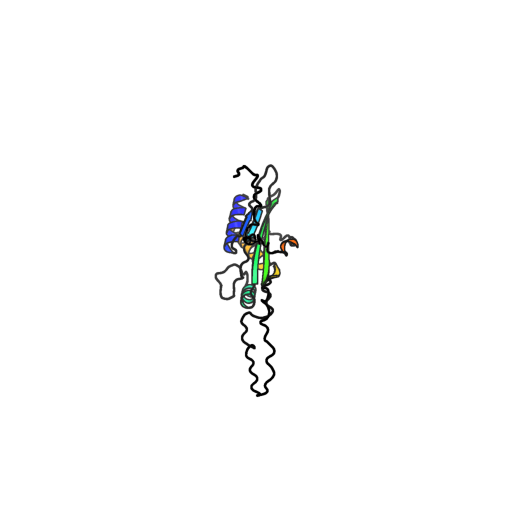56.94 117 LEU A N 1
ATOM 928 C CA . LEU A 1 117 ? 44.748 15.146 -30.696 1.00 56.94 117 LEU A CA 1
ATOM 929 C C . LEU A 1 117 ? 43.882 16.414 -30.618 1.00 56.94 117 LEU A C 1
ATOM 931 O O . LEU A 1 117 ? 44.362 17.520 -30.853 1.00 56.94 117 LEU A O 1
ATOM 935 N N . GLU A 1 118 ? 42.615 16.257 -30.247 1.00 52.84 118 GLU A N 1
ATOM 936 C CA . GLU A 1 118 ? 41.782 17.357 -29.754 1.00 52.84 118 GLU A CA 1
ATOM 937 C C . GLU A 1 118 ? 41.994 17.515 -28.242 1.00 52.84 118 GLU A C 1
ATOM 939 O O . GLU A 1 118 ? 42.042 16.546 -27.478 1.00 52.84 118 GLU A O 1
ATOM 944 N N . ARG A 1 119 ? 42.154 18.767 -27.815 1.00 52.25 119 ARG A N 1
ATOM 945 C CA . ARG A 1 119 ? 42.325 19.178 -26.420 1.00 52.25 119 ARG A CA 1
ATOM 946 C C . ARG A 1 119 ? 41.221 18.553 -25.564 1.00 52.25 119 ARG A C 1
ATOM 948 O O . ARG A 1 119 ? 40.045 18.816 -25.791 1.00 52.25 119 ARG A O 1
ATOM 955 N N . ARG A 1 120 ? 41.619 17.755 -24.567 1.00 53.75 120 ARG A N 1
ATOM 956 C CA . ARG A 1 120 ? 40.741 17.190 -23.533 1.00 53.75 120 ARG A CA 1
ATOM 957 C C . ARG A 1 120 ? 40.006 18.350 -22.849 1.00 53.75 120 ARG A C 1
ATOM 959 O O . ARG A 1 120 ? 40.591 19.035 -22.018 1.00 53.75 120 ARG A O 1
ATOM 966 N N . LEU A 1 121 ? 38.770 18.615 -23.272 1.00 49.78 121 LEU A N 1
ATOM 967 C CA . LEU A 1 121 ? 37.829 19.425 -22.511 1.00 49.78 121 LEU A CA 1
ATOM 968 C C . LEU A 1 121 ? 37.608 18.670 -21.210 1.00 49.78 121 LEU A C 1
ATOM 970 O O . LEU A 1 121 ? 37.271 17.487 -21.242 1.00 49.78 121 LEU A O 1
ATOM 974 N N . ASP A 1 122 ? 37.914 19.336 -20.103 1.00 44.94 122 ASP A N 1
ATOM 975 C CA . ASP A 1 122 ? 37.714 18.829 -18.760 1.00 44.94 122 ASP A CA 1
ATOM 976 C C . ASP A 1 122 ? 36.344 18.157 -18.661 1.00 44.94 122 ASP A C 1
ATOM 978 O O . ASP A 1 122 ? 35.298 18.794 -18.800 1.00 44.94 122 ASP A O 1
ATOM 982 N N . ASP A 1 123 ? 36.372 16.843 -18.445 1.00 51.53 123 ASP A N 1
ATOM 983 C CA . ASP A 1 123 ? 35.238 16.081 -17.951 1.00 51.53 123 ASP A CA 1
ATOM 984 C C . ASP A 1 123 ? 35.023 16.571 -16.518 1.00 51.53 123 ASP A C 1
ATOM 986 O O . ASP A 1 123 ? 35.551 16.016 -15.555 1.00 51.53 123 ASP A O 1
ATOM 990 N N . GLN A 1 124 ? 34.361 17.723 -16.388 1.00 49.16 124 GLN A N 1
ATOM 991 C CA . GLN A 1 124 ? 33.880 18.217 -15.114 1.00 49.16 124 GLN A CA 1
ATOM 992 C C . GLN A 1 124 ? 33.024 17.076 -14.556 1.00 49.16 124 GLN A C 1
ATOM 994 O O . GLN A 1 124 ? 32.001 16.765 -15.174 1.00 49.16 124 GLN A O 1
ATOM 999 N N . PRO A 1 125 ? 33.416 16.421 -13.445 1.00 49.22 125 PRO A N 1
ATOM 1000 C CA . PRO A 1 125 ? 32.602 15.364 -12.876 1.00 49.22 125 PRO A CA 1
ATOM 1001 C C . PRO A 1 125 ? 31.239 15.986 -12.621 1.00 49.22 125 PRO A C 1
ATOM 1003 O O . PRO A 1 125 ? 31.144 16.953 -11.860 1.00 49.22 125 PRO A O 1
ATOM 1006 N N . GLY A 1 126 ? 30.231 15.503 -13.358 1.00 50.44 126 GLY A N 1
ATOM 1007 C CA . GLY A 1 126 ? 28.867 16.001 -13.279 1.00 50.44 126 GLY A CA 1
ATOM 1008 C C . GLY A 1 126 ? 28.528 16.157 -11.809 1.00 50.44 126 GLY A C 1
ATOM 1009 O O . GLY A 1 126 ? 28.618 15.183 -11.058 1.00 50.44 126 GLY A O 1
ATOM 1010 N N . GLY A 1 127 ? 28.290 17.406 -11.395 1.00 49.66 127 GLY A N 1
ATOM 1011 C CA . GLY A 1 127 ? 28.073 17.742 -9.995 1.00 49.66 127 GLY A CA 1
ATOM 1012 C C . GLY A 1 127 ? 27.067 16.768 -9.409 1.00 49.66 127 GLY A C 1
ATOM 1013 O O . GLY A 1 127 ? 26.115 16.432 -10.109 1.00 49.66 127 GLY A O 1
ATOM 1014 N N . LEU A 1 128 ? 27.344 16.287 -8.189 1.00 52.09 128 LEU A N 1
ATOM 1015 C CA . LEU A 1 128 ? 26.531 15.343 -7.416 1.00 52.09 128 LEU A CA 1
ATOM 1016 C C . LEU A 1 128 ? 25.076 15.422 -7.878 1.00 52.09 128 LEU A C 1
ATOM 1018 O O . LEU A 1 128 ? 24.379 16.372 -7.513 1.00 52.09 128 LEU A O 1
ATOM 1022 N N . ALA A 1 129 ? 24.666 14.500 -8.760 1.00 55.31 129 ALA A N 1
ATOM 1023 C CA . ALA A 1 129 ? 23.286 14.438 -9.205 1.00 55.31 129 ALA A CA 1
ATOM 1024 C C . ALA A 1 129 ? 22.490 14.320 -7.913 1.00 55.31 129 ALA A C 1
ATOM 1026 O O . ALA A 1 129 ? 22.680 13.363 -7.164 1.00 55.31 129 ALA A O 1
ATOM 1027 N N . ARG A 1 130 ? 21.750 15.370 -7.555 1.00 53.53 130 ARG A N 1
ATOM 1028 C CA . ARG A 1 130 ? 20.999 15.382 -6.306 1.00 53.53 130 ARG A CA 1
ATOM 1029 C C . ARG A 1 130 ? 20.012 14.235 -6.465 1.00 53.53 130 ARG A C 1
ATOM 1031 O O . ARG A 1 130 ? 19.181 14.316 -7.360 1.00 53.53 130 ARG A O 1
ATOM 1038 N N . LEU A 1 131 ? 20.165 13.161 -5.687 1.00 66.38 131 LEU A N 1
ATOM 1039 C CA . LEU A 1 131 ? 19.220 12.046 -5.696 1.00 66.38 131 LEU A CA 1
ATOM 1040 C C . LEU A 1 131 ? 17.868 12.623 -5.275 1.00 66.38 131 LEU A C 1
ATOM 1042 O O . LEU A 1 131 ? 17.630 12.866 -4.090 1.00 66.38 131 LEU A O 1
ATOM 1046 N N . GLN A 1 132 ? 17.027 12.923 -6.256 1.00 77.94 132 GLN A N 1
ATOM 1047 C CA . GLN A 1 132 ? 15.696 13.452 -6.036 1.00 77.94 132 GLN A CA 1
ATOM 1048 C C . GLN A 1 132 ? 14.705 12.325 -6.271 1.00 77.94 132 GLN A C 1
ATOM 1050 O O . GLN A 1 132 ? 14.839 11.524 -7.190 1.00 77.94 132 GLN A O 1
ATOM 1055 N N . TRP A 1 133 ? 13.727 12.239 -5.384 1.00 85.06 133 TRP A N 1
ATOM 1056 C CA . TRP A 1 133 ? 12.630 11.299 -5.509 1.00 85.06 133 TRP A CA 1
ATOM 1057 C C . TRP A 1 133 ? 11.431 12.065 -6.032 1.00 85.06 133 TRP A C 1
ATOM 1059 O O . TRP A 1 133 ? 11.053 13.085 -5.457 1.00 85.06 133 TRP A O 1
ATOM 1069 N N . TYR A 1 134 ? 10.862 11.588 -7.131 1.00 87.25 134 TYR A N 1
ATOM 1070 C CA . TYR A 1 134 ? 9.716 12.209 -7.772 1.00 87.25 134 TYR A CA 1
ATOM 1071 C C . TYR A 1 134 ? 8.458 11.364 -7.535 1.00 87.25 134 TYR A C 1
ATOM 1073 O O . TYR A 1 134 ? 8.477 10.166 -7.830 1.00 87.25 134 TYR A O 1
ATOM 1081 N N . PRO A 1 135 ? 7.358 11.933 -7.014 1.00 88.75 135 PRO A N 1
ATOM 1082 C CA . PRO A 1 135 ? 6.125 11.186 -6.802 1.00 88.75 135 PRO A CA 1
ATOM 1083 C C . PRO A 1 135 ? 5.477 10.837 -8.146 1.00 88.75 135 PRO A C 1
ATOM 1085 O O . PRO A 1 135 ? 5.139 11.718 -8.931 1.00 88.75 135 PRO A O 1
ATOM 1088 N N . ILE A 1 136 ? 5.261 9.545 -8.396 1.00 87.50 136 ILE A N 1
ATOM 1089 C CA . ILE A 1 136 ? 4.622 9.047 -9.626 1.00 87.50 136 ILE A CA 1
ATOM 1090 C C . ILE A 1 136 ? 3.141 8.696 -9.437 1.00 87.50 136 ILE A C 1
ATOM 1092 O O . ILE A 1 136 ? 2.457 8.359 -10.400 1.00 87.50 136 ILE A O 1
ATOM 1096 N N . GLY A 1 137 ? 2.628 8.815 -8.208 1.00 89.88 137 GLY A N 1
ATOM 1097 C CA . GLY A 1 137 ? 1.212 8.651 -7.876 1.00 89.88 137 GLY A CA 1
ATOM 1098 C C . GLY A 1 137 ? 0.952 7.543 -6.859 1.00 89.88 137 GLY A C 1
ATOM 1099 O O . GLY A 1 137 ? 1.875 7.032 -6.225 1.00 89.88 137 GLY A O 1
ATOM 1100 N N . ARG A 1 138 ? -0.326 7.193 -6.680 1.00 90.06 138 ARG A N 1
ATOM 1101 C CA . ARG A 1 138 ? -0.768 6.150 -5.743 1.00 90.06 138 ARG A CA 1
ATOM 1102 C C . ARG A 1 138 ? -0.657 4.751 -6.346 1.00 90.06 138 ARG A C 1
ATOM 1104 O O . ARG A 1 138 ? -0.951 4.553 -7.524 1.00 90.06 138 ARG A O 1
ATOM 1111 N N . ASP A 1 139 ? -0.271 3.775 -5.532 1.00 89.50 139 ASP A N 1
ATOM 1112 C CA . ASP A 1 139 ? -0.234 2.361 -5.904 1.00 89.50 139 ASP A CA 1
ATOM 1113 C C . ASP A 1 139 ? -1.553 1.666 -5.537 1.00 89.50 139 ASP A C 1
ATOM 1115 O O . ASP A 1 139 ? -1.655 0.958 -4.538 1.00 89.50 139 ASP A O 1
ATOM 1119 N N . ILE A 1 140 ? -2.579 1.881 -6.365 1.00 89.69 140 ILE A N 1
ATOM 1120 C CA . ILE A 1 140 ? -3.938 1.371 -6.115 1.00 89.69 140 ILE A CA 1
ATOM 1121 C C . ILE A 1 140 ? -3.974 -0.161 -6.023 1.00 89.69 140 ILE A C 1
ATOM 1123 O O . ILE A 1 140 ? -4.759 -0.714 -5.259 1.00 89.69 140 ILE A O 1
ATOM 1127 N N . ALA A 1 141 ? -3.118 -0.860 -6.774 1.00 88.62 141 ALA A N 1
ATOM 1128 C CA . ALA A 1 141 ? -3.070 -2.320 -6.741 1.00 88.62 141 ALA A CA 1
ATOM 1129 C C . ALA A 1 141 ? -2.588 -2.834 -5.377 1.00 88.62 141 ALA A C 1
ATOM 1131 O O . ALA A 1 141 ? -3.146 -3.795 -4.845 1.00 88.62 141 ALA A O 1
ATOM 1132 N N . LEU A 1 142 ? -1.576 -2.183 -4.792 1.00 89.50 142 LEU A N 1
ATOM 1133 C CA . LEU A 1 142 ? -1.100 -2.540 -3.458 1.00 89.50 142 LEU A CA 1
ATOM 1134 C C . LEU A 1 142 ? -2.087 -2.110 -2.369 1.00 89.50 142 LEU A C 1
ATOM 1136 O O . LEU A 1 142 ? -2.328 -2.883 -1.450 1.00 89.50 142 LEU A O 1
ATOM 1140 N N . GLU A 1 143 ? -2.717 -0.939 -2.506 1.00 91.69 143 GLU A N 1
ATOM 1141 C CA . GLU A 1 143 ? -3.781 -0.493 -1.594 1.00 91.69 143 GLU A CA 1
ATOM 1142 C C . GLU A 1 143 ? -4.936 -1.503 -1.536 1.00 91.69 143 GLU A C 1
ATOM 1144 O O . GLU A 1 143 ? -5.372 -1.874 -0.450 1.00 91.69 143 GLU A O 1
ATOM 1149 N N . GLN A 1 144 ? -5.394 -1.997 -2.691 1.00 91.19 144 GLN A N 1
ATOM 1150 C CA . GLN A 1 144 ? -6.430 -3.032 -2.763 1.00 91.19 144 GLN A CA 1
ATOM 1151 C C . GLN A 1 144 ? -5.967 -4.348 -2.138 1.00 91.19 144 GLN A C 1
ATOM 1153 O O . GLN A 1 144 ? -6.702 -4.933 -1.355 1.00 91.19 144 GLN A O 1
ATOM 1158 N N . THR A 1 145 ? -4.729 -4.769 -2.411 1.00 90.75 145 THR A N 1
ATOM 1159 C CA . THR A 1 145 ? -4.166 -5.998 -1.827 1.00 90.75 145 THR A CA 1
ATOM 1160 C C . THR A 1 145 ? -4.115 -5.923 -0.298 1.00 90.75 145 THR A C 1
ATOM 1162 O O . THR A 1 145 ? -4.498 -6.871 0.381 1.00 90.75 145 THR A O 1
ATOM 1165 N N . MET A 1 146 ? -3.687 -4.784 0.257 1.00 90.81 146 MET A N 1
ATOM 1166 C CA . MET A 1 146 ? -3.670 -4.557 1.706 1.00 90.81 146 MET A CA 1
ATOM 1167 C C . MET A 1 146 ? -5.089 -4.509 2.288 1.00 90.81 146 MET A C 1
ATOM 1169 O O . MET A 1 146 ? -5.339 -5.064 3.354 1.00 90.81 146 MET A O 1
ATOM 1173 N N . LEU A 1 147 ? -6.041 -3.885 1.587 1.00 91.44 147 LEU A N 1
ATOM 1174 C CA . LEU A 1 147 ? -7.447 -3.863 2.001 1.00 91.44 147 LEU A CA 1
ATOM 1175 C C . LEU A 1 147 ? -8.092 -5.253 1.992 1.00 91.44 147 LEU A C 1
ATOM 1177 O O . LEU A 1 147 ? -8.934 -5.525 2.850 1.00 91.44 147 LEU A O 1
ATOM 1181 N N . ASP A 1 148 ? -7.739 -6.106 1.034 1.00 90.06 148 ASP A N 1
ATOM 1182 C CA . ASP A 1 148 ? -8.232 -7.480 0.947 1.00 90.06 148 ASP A CA 1
ATOM 1183 C C . ASP A 1 148 ? -7.641 -8.341 2.073 1.00 90.06 148 ASP A C 1
ATOM 1185 O O . ASP A 1 148 ? -8.389 -9.007 2.783 1.00 90.06 148 ASP A O 1
ATOM 1189 N N . ASP A 1 149 ? -6.335 -8.230 2.338 1.00 90.62 149 ASP A N 1
ATOM 1190 C CA . ASP A 1 149 ? -5.672 -8.895 3.472 1.00 90.62 149 ASP A CA 1
ATOM 1191 C C . ASP A 1 149 ? -6.280 -8.460 4.819 1.00 90.62 149 ASP A C 1
ATOM 1193 O O . ASP A 1 149 ? -6.593 -9.284 5.680 1.00 90.62 149 ASP A O 1
ATOM 1197 N N . LEU A 1 150 ? -6.556 -7.161 4.988 1.00 90.69 150 LEU A N 1
ATOM 1198 C CA . LEU A 1 150 ? -7.264 -6.664 6.166 1.00 90.69 150 LEU A CA 1
ATOM 1199 C C . LEU A 1 150 ? -8.672 -7.271 6.278 1.00 90.69 150 LEU A C 1
ATOM 1201 O O . LEU A 1 150 ? -9.066 -7.693 7.363 1.00 90.69 150 LEU A O 1
ATOM 1205 N N . GLN A 1 151 ? -9.441 -7.325 5.187 1.00 89.38 151 GLN A N 1
ATOM 1206 C CA . GLN A 1 151 ? -10.779 -7.932 5.192 1.00 89.38 151 GLN A CA 1
ATOM 1207 C C . GLN A 1 151 ? -10.727 -9.417 5.573 1.00 89.38 151 GLN A C 1
ATOM 1209 O O . GLN A 1 151 ? -11.526 -9.846 6.411 1.00 89.38 151 GLN A O 1
ATOM 1214 N N . ASP A 1 152 ? -9.757 -10.160 5.040 1.00 89.56 152 ASP A N 1
ATOM 1215 C CA . ASP A 1 152 ? -9.543 -11.577 5.335 1.00 89.56 152 ASP A CA 1
ATOM 1216 C C . ASP A 1 152 ? -9.209 -11.801 6.818 1.00 89.56 152 ASP A C 1
ATOM 1218 O O . ASP A 1 152 ? -9.821 -12.655 7.468 1.00 89.56 152 ASP A O 1
ATOM 1222 N N . ARG A 1 153 ? -8.316 -10.987 7.403 1.00 88.81 153 ARG A N 1
ATOM 1223 C CA . ARG A 1 153 ? -7.981 -11.045 8.844 1.00 88.81 153 ARG A CA 1
ATOM 1224 C C . ARG A 1 153 ? -9.177 -10.735 9.737 1.00 88.81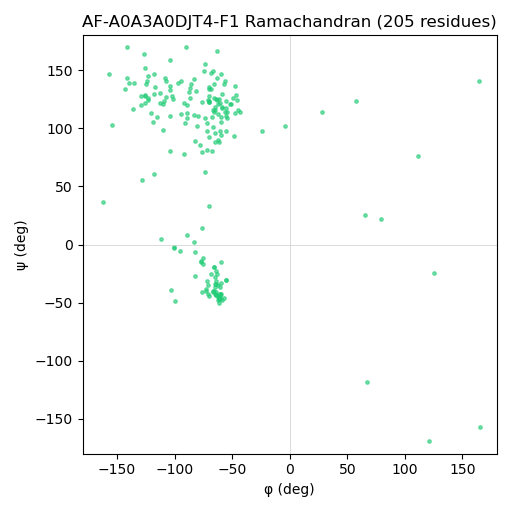 153 ARG A C 1
ATOM 1226 O O . ARG A 1 153 ? -9.323 -11.314 10.813 1.00 88.81 153 ARG A O 1
ATOM 1233 N N . LEU A 1 154 ? -10.050 -9.834 9.292 1.00 87.56 154 LEU A N 1
ATOM 1234 C CA . LEU A 1 154 ? -11.269 -9.469 10.010 1.00 87.56 154 LEU A CA 1
ATOM 1235 C C . LEU A 1 154 ? -12.429 -10.449 9.782 1.00 87.56 154 LEU A C 1
ATOM 1237 O O . LEU A 1 154 ? -13.470 -10.315 10.430 1.00 87.56 154 LEU A O 1
ATOM 1241 N N . GLY A 1 155 ? -12.268 -11.427 8.884 1.00 84.00 155 GLY A N 1
ATOM 1242 C CA . GLY A 1 155 ? -13.315 -12.376 8.510 1.00 84.00 155 GLY A CA 1
ATOM 1243 C C . GLY A 1 155 ? -14.505 -11.715 7.808 1.00 84.00 155 GLY A C 1
ATOM 1244 O O . GLY A 1 155 ? -15.628 -12.218 7.892 1.00 84.00 155 GLY A O 1
ATOM 1245 N N . LEU A 1 156 ? -14.289 -10.565 7.163 1.00 75.00 156 LEU A N 1
ATOM 1246 C CA . LEU A 1 156 ? -15.318 -9.854 6.411 1.00 75.00 156 LEU A CA 1
ATOM 1247 C C . LEU A 1 156 ? -15.397 -10.421 4.986 1.00 75.00 156 LEU A C 1
ATOM 1249 O O . LEU A 1 156 ? -14.362 -10.670 4.374 1.00 75.00 156 LEU A O 1
ATOM 1253 N N . PRO A 1 157 ? -16.603 -10.626 4.424 1.00 63.06 157 PRO A N 1
ATOM 1254 C CA . PRO A 1 157 ? -16.726 -11.054 3.038 1.00 63.06 157 PRO A CA 1
ATOM 1255 C C . PRO A 1 157 ? -16.163 -9.972 2.099 1.00 63.06 157 PRO A C 1
ATOM 1257 O O . PRO A 1 157 ? -16.379 -8.782 2.358 1.00 63.06 157 PRO A O 1
ATOM 1260 N N . PRO A 1 158 ? -15.497 -10.363 0.997 1.00 56.03 158 PRO A N 1
ATOM 1261 C CA . PRO A 1 158 ? -14.894 -9.416 0.073 1.00 56.03 158 PRO A CA 1
ATOM 1262 C C . PRO A 1 158 ? -15.971 -8.515 -0.531 1.00 56.03 158 PRO A C 1
ATOM 1264 O O . PRO A 1 158 ? -16.953 -8.988 -1.109 1.00 56.03 158 PRO A O 1
ATOM 1267 N N . GLY A 1 159 ? -15.775 -7.203 -0.404 1.00 54.94 159 GLY A N 1
ATOM 1268 C CA . GLY A 1 159 ? -16.586 -6.210 -1.104 1.00 54.94 159 GLY A CA 1
ATOM 1269 C C . GLY A 1 159 ? -17.496 -5.376 -0.211 1.00 54.94 159 GLY A C 1
ATOM 1270 O O . GLY A 1 159 ? -18.718 -5.521 -0.243 1.00 54.94 159 GLY A O 1
ATOM 1271 N N . ARG A 1 160 ? -16.909 -4.402 0.498 1.00 43.47 160 ARG A N 1
ATOM 1272 C CA . ARG A 1 160 ? -17.577 -3.117 0.797 1.00 43.47 160 ARG A CA 1
ATOM 1273 C C . ARG A 1 160 ? -16.621 -1.994 1.228 1.00 43.47 160 ARG A C 1
ATOM 1275 O O . ARG A 1 160 ? -16.980 -1.184 2.076 1.00 43.47 160 ARG A O 1
ATOM 1282 N N . ALA A 1 161 ? -15.422 -1.912 0.657 1.00 44.31 161 ALA A N 1
ATOM 1283 C CA . ALA A 1 161 ? -14.532 -0.773 0.885 1.00 44.31 161 ALA A CA 1
ATOM 1284 C C . ALA A 1 161 ? -14.792 0.304 -0.182 1.00 44.31 161 ALA A C 1
ATOM 1286 O O . ALA A 1 161 ? -14.428 0.147 -1.347 1.00 44.31 161 ALA A O 1
ATOM 1287 N N . VAL A 1 162 ? -15.474 1.389 0.193 1.00 40.41 162 VAL A N 1
ATOM 1288 C CA . VAL A 1 162 ? -15.582 2.581 -0.659 1.00 40.41 162 VAL A CA 1
ATOM 1289 C C . VAL A 1 162 ? -14.285 3.368 -0.502 1.00 40.41 162 VAL A C 1
ATOM 1291 O O . VAL A 1 162 ? -14.031 3.935 0.557 1.00 40.41 162 VAL A O 1
ATOM 1294 N N . LEU A 1 163 ? -13.469 3.402 -1.556 1.00 41.50 163 LEU A N 1
ATOM 1295 C CA . LEU A 1 163 ? -12.325 4.304 -1.661 1.00 41.50 163 LEU A CA 1
ATOM 1296 C C . LEU A 1 163 ? -12.856 5.742 -1.741 1.00 41.50 163 LEU A C 1
ATOM 1298 O O . LEU A 1 163 ? -13.314 6.175 -2.799 1.00 41.50 163 LEU A O 1
ATOM 1302 N N . THR A 1 164 ? -12.814 6.488 -0.636 1.00 34.69 164 THR A N 1
ATOM 1303 C CA . THR A 1 164 ? -12.822 7.949 -0.731 1.00 34.69 164 THR A CA 1
ATOM 1304 C C . THR A 1 164 ? -11.382 8.363 -0.995 1.00 34.69 164 THR A C 1
ATOM 1306 O O . THR A 1 164 ? -10.500 8.135 -0.175 1.00 34.69 164 THR A O 1
ATOM 1309 N N . ALA A 1 165 ? -11.107 8.871 -2.192 1.00 32.69 165 ALA A N 1
ATOM 1310 C CA . ALA A 1 165 ? -9.807 9.444 -2.490 1.00 32.69 165 ALA A CA 1
ATOM 1311 C C . ALA A 1 165 ? -9.712 10.772 -1.732 1.00 32.69 165 ALA A C 1
ATOM 1313 O O . ALA A 1 165 ? -10.243 11.782 -2.199 1.00 32.69 165 ALA A O 1
ATOM 1314 N N . ALA A 1 166 ? -9.076 10.793 -0.558 1.00 38.53 166 ALA A N 1
ATOM 1315 C CA . ALA A 1 166 ? -8.619 12.060 -0.020 1.00 38.53 166 ALA A CA 1
ATOM 1316 C C . ALA A 1 166 ? -7.551 12.600 -0.982 1.00 38.53 166 ALA A C 1
ATOM 1318 O O . ALA A 1 166 ? -6.530 11.957 -1.245 1.00 38.53 166 ALA A O 1
ATOM 1319 N N . THR A 1 167 ? -7.824 13.767 -1.569 1.00 34.91 167 THR A N 1
ATOM 1320 C CA . THR A 1 167 ? -6.823 14.575 -2.269 1.00 34.91 167 THR A CA 1
ATOM 1321 C C . THR A 1 167 ? -5.610 14.710 -1.348 1.00 34.91 167 THR A C 1
ATOM 1323 O O . THR A 1 167 ? -5.799 15.125 -0.202 1.00 34.91 167 THR A O 1
ATOM 1326 N N . PRO A 1 168 ? -4.388 14.360 -1.788 1.00 39.97 168 PRO A N 1
ATOM 1327 C CA . PRO A 1 168 ? -3.218 14.545 -0.947 1.00 39.97 168 PRO A CA 1
ATOM 1328 C C . PRO A 1 168 ? -3.109 16.026 -0.589 1.00 39.97 168 PRO A C 1
ATOM 1330 O O . PRO A 1 168 ? -3.175 16.889 -1.468 1.00 39.97 168 PRO A O 1
ATOM 1333 N N . ASP A 1 169 ? -2.959 16.313 0.703 1.00 37.88 169 ASP A N 1
ATOM 1334 C CA . ASP A 1 169 ? -2.546 17.633 1.157 1.00 37.88 169 ASP A CA 1
ATOM 1335 C C . ASP A 1 169 ? -1.224 17.967 0.443 1.00 37.88 169 ASP A C 1
ATOM 1337 O O . ASP A 1 169 ? -0.236 17.240 0.637 1.00 37.88 169 ASP A O 1
ATOM 1341 N N . PRO A 1 170 ? -1.170 19.021 -0.396 1.00 37.69 170 PRO A N 1
ATOM 1342 C CA . PRO A 1 170 ? 0.054 19.403 -1.090 1.00 37.69 170 PRO A CA 1
ATOM 1343 C C . PRO A 1 170 ? 1.195 19.738 -0.117 1.00 37.69 170 PRO A C 1
ATOM 1345 O O . PRO A 1 170 ? 2.349 19.761 -0.538 1.00 37.69 170 PRO A O 1
ATOM 1348 N N . ALA A 1 171 ? 0.919 19.948 1.177 1.00 37.53 171 ALA A N 1
ATOM 1349 C CA . ALA A 1 171 ? 1.945 20.142 2.197 1.00 37.53 171 ALA A CA 1
ATOM 1350 C C . ALA A 1 171 ? 2.779 18.877 2.481 1.00 37.53 171 ALA A C 1
ATOM 1352 O O . ALA A 1 171 ? 3.943 18.991 2.856 1.00 37.53 171 ALA A O 1
ATOM 1353 N N . SER A 1 172 ? 2.246 17.673 2.238 1.00 43.47 172 SER A N 1
ATOM 1354 C CA . SER A 1 172 ? 2.995 16.411 2.401 1.00 43.47 172 SER A CA 1
ATOM 1355 C C . SER A 1 172 ? 3.975 16.122 1.252 1.00 43.47 172 SER A C 1
ATOM 1357 O O . SER A 1 172 ? 4.883 15.302 1.398 1.00 43.47 172 SER A O 1
ATOM 1359 N N . ALA A 1 173 ? 3.841 16.843 0.130 1.00 42.03 173 ALA A N 1
ATOM 1360 C CA . ALA A 1 173 ? 4.779 16.801 -0.993 1.00 42.03 173 ALA A CA 1
ATOM 1361 C C . ALA A 1 173 ? 6.092 17.557 -0.706 1.00 42.03 173 ALA A C 1
ATOM 1363 O O . ALA A 1 173 ? 7.070 17.390 -1.434 1.00 42.03 173 ALA A O 1
ATOM 1364 N N . TYR A 1 174 ? 6.142 18.344 0.373 1.00 34.59 174 TYR A N 1
ATOM 1365 C CA . TYR A 1 174 ? 7.349 19.023 0.827 1.00 34.59 174 TYR A CA 1
ATOM 1366 C C . TYR A 1 174 ? 7.917 18.303 2.047 1.00 34.59 174 TYR A C 1
ATOM 1368 O O . TYR A 1 174 ? 7.759 18.728 3.188 1.00 34.59 174 TYR A O 1
ATOM 1376 N N . TYR A 1 175 ? 8.639 17.210 1.807 1.00 37.81 175 TYR A N 1
ATOM 1377 C CA . TYR A 1 175 ? 9.675 16.810 2.753 1.00 37.81 175 TYR A CA 1
ATOM 1378 C C . TYR A 1 175 ? 10.828 17.812 2.606 1.00 37.81 175 TYR A C 1
ATOM 1380 O O . TYR A 1 175 ? 11.791 17.564 1.882 1.00 37.81 175 TYR A O 1
ATOM 1388 N N . GLU A 1 176 ? 10.716 18.981 3.243 1.00 37.09 176 GLU A N 1
ATOM 1389 C CA . GLU A 1 176 ? 11.916 19.758 3.540 1.00 37.09 176 GLU A CA 1
ATOM 1390 C C . GLU A 1 176 ? 12.768 18.906 4.489 1.00 37.09 176 GLU A C 1
ATOM 1392 O O . GLU A 1 176 ? 12.273 18.488 5.544 1.00 37.09 176 GLU A O 1
ATOM 1397 N N . PRO A 1 177 ? 14.039 18.609 4.166 1.00 33.69 177 PRO A N 1
ATOM 1398 C CA . PRO A 1 177 ? 14.946 18.137 5.190 1.00 33.69 177 PRO A CA 1
ATOM 1399 C C . PRO A 1 177 ? 15.003 19.245 6.239 1.00 33.69 177 PRO A C 1
ATOM 1401 O O . PRO A 1 177 ? 15.538 20.320 5.980 1.00 33.69 177 PRO A O 1
ATOM 1404 N N . ARG A 1 178 ? 14.427 19.007 7.424 1.00 37.53 178 ARG A N 1
ATOM 1405 C CA . ARG A 1 178 ? 14.748 19.821 8.594 1.00 37.53 178 ARG A CA 1
ATOM 1406 C C . ARG A 1 178 ? 16.244 19.657 8.817 1.00 37.53 178 ARG A C 1
ATOM 1408 O O . ARG A 1 178 ? 16.676 18.695 9.450 1.00 37.53 178 ARG A O 1
ATOM 1415 N N . GLU A 1 179 ? 17.028 20.580 8.277 1.00 35.00 179 GLU A N 1
ATOM 1416 C CA . GLU A 1 179 ? 18.375 20.833 8.745 1.00 35.00 179 GLU A CA 1
ATOM 1417 C C . GLU A 1 179 ? 18.252 21.271 10.205 1.00 35.00 179 GLU A C 1
ATOM 1419 O O . GLU A 1 179 ? 18.178 22.448 10.536 1.00 35.00 179 GLU A O 1
ATOM 1424 N N . LEU A 1 180 ? 18.251 20.302 11.118 1.00 36.62 180 LEU A N 1
ATOM 1425 C CA . LEU A 1 180 ? 18.803 20.514 12.448 1.00 36.62 180 LEU A CA 1
ATOM 1426 C C . LEU A 1 180 ? 20.329 20.538 12.307 1.00 36.62 180 LEU A C 1
ATOM 1428 O O . LEU A 1 180 ? 21.042 19.703 12.853 1.00 36.62 180 LEU A O 1
ATOM 1432 N N . VAL A 1 181 ? 20.834 21.511 11.547 1.00 36.56 181 VAL A N 1
ATOM 1433 C CA . VAL A 1 181 ? 22.182 22.023 11.746 1.00 36.56 181 VAL A CA 1
ATOM 1434 C C . VAL A 1 181 ? 22.036 23.022 12.880 1.00 36.56 181 VAL A C 1
ATOM 1436 O O . VAL A 1 181 ? 21.762 24.202 12.684 1.00 36.56 181 VAL A O 1
ATOM 1439 N N . THR A 1 182 ? 22.180 22.535 14.109 1.00 41.62 182 THR A N 1
ATOM 1440 C CA . THR A 1 182 ? 22.716 23.406 15.149 1.00 41.62 182 THR A CA 1
ATOM 1441 C C . THR A 1 182 ? 24.087 23.838 14.632 1.00 41.62 182 THR A C 1
ATOM 1443 O O . THR A 1 182 ? 24.920 22.956 14.402 1.00 41.62 182 THR A O 1
ATOM 1446 N N . PRO A 1 183 ? 24.363 25.131 14.386 1.00 36.66 183 PRO A N 1
ATOM 1447 C CA . PRO A 1 183 ? 25.744 25.524 14.206 1.00 36.66 183 PRO A CA 1
ATOM 1448 C C . PRO A 1 183 ? 26.459 25.136 15.499 1.00 36.66 183 PRO A C 1
ATOM 1450 O O . PRO A 1 183 ? 26.099 25.597 16.584 1.00 36.66 183 PRO A O 1
ATOM 1453 N N . LEU A 1 184 ? 27.436 24.233 15.383 1.00 42.59 184 LEU A N 1
ATOM 1454 C CA . LEU A 1 184 ? 28.477 24.084 16.391 1.00 42.59 184 LEU A CA 1
ATOM 1455 C C . LEU A 1 184 ? 28.930 25.518 16.718 1.00 42.59 184 LEU A C 1
ATOM 1457 O O . LEU A 1 184 ? 29.254 26.240 15.767 1.00 42.59 184 LEU A O 1
ATOM 1461 N N . PRO A 1 185 ? 28.904 25.988 17.979 1.00 38.97 185 PRO A N 1
ATOM 1462 C CA . PRO A 1 185 ? 29.478 27.288 18.273 1.00 38.97 185 PRO A CA 1
ATOM 1463 C C . PRO A 1 185 ? 30.917 27.251 17.770 1.00 38.97 185 PRO A C 1
ATOM 1465 O O . PRO A 1 185 ? 31.673 26.329 18.095 1.00 38.97 185 PRO A O 1
ATOM 1468 N N . ALA A 1 186 ? 31.236 28.197 16.886 1.00 39.00 186 ALA A N 1
ATOM 1469 C CA . ALA A 1 186 ? 32.576 28.388 16.374 1.00 39.00 186 ALA A CA 1
ATOM 1470 C C . ALA A 1 186 ? 33.530 28.356 17.566 1.00 39.00 186 ALA A C 1
ATOM 1472 O O . ALA A 1 186 ? 33.277 29.025 18.570 1.00 39.00 186 ALA A O 1
ATOM 1473 N N . ALA A 1 187 ? 34.566 27.523 17.465 1.00 40.81 187 ALA A N 1
ATOM 1474 C CA . ALA A 1 187 ? 35.649 27.497 18.425 1.00 40.81 187 ALA A CA 1
ATOM 1475 C C . ALA A 1 187 ? 36.087 28.944 18.662 1.00 40.81 187 ALA A C 1
ATOM 1477 O O . ALA A 1 187 ? 36.540 29.621 17.741 1.00 40.81 187 ALA A O 1
ATOM 1478 N N . GLU A 1 188 ? 35.840 29.415 19.878 1.00 39.12 188 GLU A N 1
ATOM 1479 C CA . GLU A 1 188 ? 36.216 30.735 20.341 1.00 39.12 188 GLU A CA 1
ATOM 1480 C C . GLU A 1 188 ? 37.739 30.807 20.226 1.00 39.12 188 GLU A C 1
ATOM 1482 O O . GLU A 1 188 ? 38.47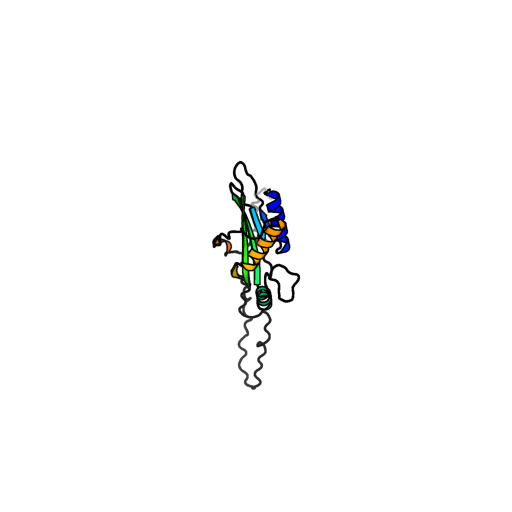4 30.137 20.958 1.00 39.12 188 GLU A O 1
ATOM 1487 N N . GLU A 1 189 ? 38.211 31.536 19.214 1.00 38.47 189 GLU A N 1
ATOM 1488 C CA . GLU A 1 189 ? 39.604 31.924 19.098 1.00 38.47 189 GLU A CA 1
ATOM 1489 C C . GLU A 1 189 ? 39.976 32.626 20.401 1.00 38.47 189 GLU A C 1
ATOM 1491 O O . GLU A 1 189 ? 39.518 33.730 20.700 1.00 38.47 189 GLU A O 1
ATOM 1496 N N . VAL A 1 190 ? 40.795 31.949 21.204 1.00 44.34 190 VAL A N 1
ATOM 1497 C CA . VAL A 1 190 ? 41.446 32.515 22.379 1.00 44.34 190 VAL A CA 1
ATOM 1498 C C . VAL A 1 190 ? 42.355 33.642 21.892 1.00 44.34 190 VAL A C 1
ATOM 1500 O O . VAL A 1 190 ? 43.519 33.436 21.552 1.00 44.34 190 VAL A O 1
ATOM 1503 N N . SER A 1 191 ? 41.801 34.849 21.833 1.00 39.09 191 SER A N 1
ATOM 1504 C CA . SER A 1 191 ? 42.563 36.084 21.725 1.00 39.09 191 SER A CA 1
ATOM 1505 C C . SER A 1 191 ? 43.276 36.325 23.061 1.00 39.09 191 SER A C 1
ATOM 1507 O O . SER A 1 191 ? 42.617 36.322 24.106 1.00 39.09 191 SER A O 1
ATOM 1509 N N . PRO A 1 192 ? 44.601 36.551 23.085 1.00 41.81 192 PRO A N 1
ATOM 1510 C CA . PRO A 1 192 ? 45.298 36.884 24.319 1.00 41.81 192 PRO A CA 1
ATOM 1511 C C . PRO A 1 192 ? 44.842 38.252 24.849 1.00 41.81 192 PRO A C 1
ATOM 1513 O O . PRO A 1 192 ? 44.645 39.208 24.098 1.00 41.81 192 PRO A O 1
ATOM 1516 N N . ALA A 1 193 ? 44.649 38.300 26.167 1.00 42.56 193 ALA A N 1
ATOM 1517 C CA . ALA A 1 193 ? 44.101 39.415 26.928 1.00 42.56 193 ALA A CA 1
ATOM 1518 C C . ALA A 1 193 ? 44.873 40.740 26.744 1.00 42.56 193 ALA A C 1
ATOM 1520 O O . ALA A 1 193 ? 46.106 40.733 26.763 1.00 42.56 193 ALA A O 1
ATOM 1521 N N . PRO A 1 194 ? 44.180 41.892 26.668 1.00 45.50 194 PRO A N 1
ATOM 1522 C CA . PRO A 1 194 ? 44.819 43.191 26.799 1.00 45.50 194 PRO A CA 1
ATOM 1523 C C . PRO A 1 194 ? 45.149 43.506 28.267 1.00 45.50 194 PRO A C 1
ATOM 1525 O O . PRO A 1 194 ? 44.285 43.528 29.142 1.00 45.50 194 PRO A O 1
ATOM 1528 N N . GLU A 1 195 ? 46.439 43.750 28.486 1.00 42.41 195 GLU A N 1
ATOM 1529 C CA . GLU A 1 195 ? 47.087 44.543 29.536 1.00 42.41 195 GLU A CA 1
ATOM 1530 C C . GLU A 1 195 ? 46.135 45.285 30.497 1.00 42.41 195 GLU A C 1
ATOM 1532 O O . GLU A 1 195 ? 45.614 46.370 30.219 1.00 42.41 195 GLU A O 1
ATOM 1537 N N . THR A 1 196 ? 45.948 44.731 31.698 1.00 46.44 196 THR A N 1
ATOM 1538 C CA . THR A 1 196 ? 45.356 45.478 32.807 1.00 46.44 196 THR A CA 1
ATOM 1539 C C . THR A 1 196 ? 46.363 46.508 33.304 1.00 46.44 196 THR A C 1
ATOM 1541 O O . THR A 1 196 ? 47.313 46.189 34.019 1.00 46.44 196 THR A O 1
ATOM 1544 N N . ARG A 1 197 ? 46.107 47.761 32.935 1.00 40.44 197 ARG A N 1
ATOM 1545 C CA . ARG A 1 197 ? 46.619 48.988 33.549 1.00 40.44 197 ARG A CA 1
ATOM 1546 C C . ARG A 1 197 ? 46.429 48.928 35.073 1.00 40.44 197 ARG A C 1
ATOM 1548 O O . ARG A 1 197 ? 45.367 49.284 35.580 1.00 40.44 197 ARG A O 1
ATOM 1555 N N . ARG A 1 198 ? 47.451 48.471 35.808 1.00 40.47 198 ARG A N 1
ATOM 1556 C CA . ARG A 1 198 ? 47.560 48.684 37.258 1.00 40.47 198 ARG A CA 1
ATOM 1557 C C . ARG A 1 198 ? 47.783 50.170 37.502 1.00 40.47 198 ARG A C 1
ATOM 1559 O O . ARG A 1 198 ? 48.829 50.722 37.173 1.00 40.47 198 ARG A O 1
ATOM 1566 N N . LEU A 1 199 ? 46.765 50.814 38.056 1.00 43.41 199 LEU A N 1
ATOM 1567 C CA . LEU A 1 199 ? 46.912 52.068 38.777 1.00 43.41 199 LEU A CA 1
ATOM 1568 C C . LEU A 1 199 ? 47.462 51.716 40.163 1.00 43.41 199 LEU A C 1
ATOM 1570 O O . LEU A 1 199 ? 46.695 51.511 41.099 1.00 43.41 199 LEU A O 1
ATOM 1574 N N . ASP A 1 200 ? 48.784 51.598 40.267 1.00 40.94 200 ASP A N 1
ATOM 1575 C CA . ASP A 1 200 ? 49.461 51.557 41.560 1.00 40.94 200 ASP A CA 1
ATOM 1576 C C . ASP A 1 200 ? 49.588 53.001 42.066 1.00 40.94 200 ASP A C 1
ATOM 1578 O O . ASP A 1 200 ? 50.402 53.795 41.593 1.00 40.94 200 ASP A O 1
ATOM 1582 N N . GLY A 1 201 ? 48.706 53.353 43.002 1.00 40.72 201 GLY A N 1
ATOM 1583 C CA . GLY A 1 201 ? 48.861 54.519 43.857 1.00 40.72 201 GLY A CA 1
ATOM 1584 C C . GLY A 1 201 ? 49.937 54.251 44.908 1.00 40.72 201 GLY A C 1
ATOM 1585 O O . GLY A 1 201 ? 49.747 53.430 45.798 1.00 40.72 201 GLY A O 1
ATOM 1586 N N . ASP A 1 202 ? 51.067 54.926 44.727 1.00 43.25 202 ASP A N 1
ATOM 1587 C CA . ASP A 1 202 ? 51.818 55.710 45.717 1.00 43.25 202 ASP A CA 1
ATOM 1588 C C . ASP A 1 202 ? 51.705 55.310 47.205 1.00 43.25 202 ASP A C 1
ATOM 1590 O O . ASP A 1 202 ? 50.658 55.519 47.805 1.00 43.25 202 ASP A O 1
ATOM 1594 N N . TRP A 1 203 ? 52.817 54.850 47.805 1.00 42.25 203 TRP A N 1
ATOM 1595 C CA . TRP A 1 203 ? 53.248 55.215 49.170 1.00 42.25 203 TRP A CA 1
ATOM 1596 C C . TRP A 1 203 ? 54.783 55.065 49.337 1.00 42.25 203 TRP A C 1
ATOM 1598 O O . TRP A 1 203 ? 55.299 53.970 49.529 1.00 42.25 203 TRP A O 1
ATOM 1608 N N . GLN A 1 204 ? 55.470 56.219 49.299 1.00 41.88 204 GLN A N 1
ATOM 1609 C CA . GLN A 1 204 ? 56.611 56.676 50.130 1.00 41.88 204 GLN A CA 1
ATOM 1610 C C . GLN A 1 204 ? 57.935 55.879 50.222 1.00 41.88 204 GLN A C 1
ATOM 1612 O O . GLN A 1 204 ? 57.998 54.807 50.807 1.00 41.88 204 GLN A O 1
ATOM 1617 N N . ALA A 1 205 ? 59.059 56.535 49.890 1.00 43.38 205 ALA A N 1
ATOM 1618 C CA . ALA A 1 205 ? 59.924 57.243 50.860 1.00 43.38 205 ALA A CA 1
ATOM 1619 C C . ALA A 1 205 ? 61.316 57.571 50.270 1.00 43.38 205 ALA A C 1
ATOM 1621 O O . ALA A 1 205 ? 61.917 56.784 49.546 1.00 43.38 205 ALA A O 1
ATOM 1622 N N . ARG A 1 206 ? 61.806 58.767 50.616 1.00 38.22 206 ARG A N 1
ATOM 1623 C CA . ARG A 1 206 ? 63.129 59.344 50.314 1.00 38.22 206 ARG A CA 1
ATOM 1624 C C . ARG A 1 206 ? 64.298 58.557 50.941 1.00 38.22 206 ARG A C 1
ATOM 1626 O O . ARG A 1 206 ? 64.067 57.753 51.844 1.00 38.22 206 ARG A O 1
ATOM 1633 N N . PRO A 1 207 ? 65.545 58.826 50.520 1.00 53.16 207 PRO A N 1
ATOM 1634 C CA . PRO A 1 207 ? 66.325 59.913 51.145 1.00 53.16 207 PRO A CA 1
ATOM 1635 C C . PRO A 1 207 ? 66.680 61.075 50.202 1.00 53.16 207 PRO A C 1
ATOM 1637 O O . PRO A 1 207 ? 67.045 60.820 49.035 1.00 53.16 207 PRO A O 1
#

Nearest PDB structures (foldseek):
  7t5q-assembly1_I  TM=4.764E-01  e=3.523E+00  Homo sapiens

Secondary structure (DSSP, 8-state):
--HHHHHHHHHHHHHHHS-EEEEE---EETTEEPPEEEEE--EEPPPTT-TT--S--SHHHHHHHHHS-EEEEEEEEEEEETTEEEEEEEEEEEEEE-SS-TT--TTTT----S-----------------EEEEEEE-HHHHHHHHHHHHHHTTPPS-------PPPPGGGG-----------------PPPP-------------

Solvent-accessible surface area (backbone atoms only — not comparable to full-atom values): 13290 Å² total; per-residue (Å²): 132,64,65,66,60,51,49,53,51,50,51,54,57,44,55,72,57,35,58,74,68,46,80,40,72,64,46,74,64,87,93,45,75,45,58,22,40,37,37,36,44,76,39,73,40,34,31,67,90,38,81,89,50,68,63,40,71,46,71,66,51,11,47,47,26,61,79,39,62,30,31,36,32,46,42,37,39,35,44,77,50,102,90,50,68,51,76,48,69,47,31,43,31,28,33,63,52,63,102,57,70,89,83,66,59,86,67,80,72,70,75,74,90,64,94,71,88,72,80,84,71,79,80,67,74,75,67,79,73,69,84,40,74,44,78,79,44,71,40,62,64,43,34,49,52,53,52,49,53,50,30,58,77,69,69,46,76,90,84,82,82,81,84,75,83,75,76,75,61,72,70,75,77,58,80,67,79,79,76,82,68,70,76,72,78,73,80,76,76,85,70,83,80,82,82,80,82,77,82,78,79,83,84,89,82,84,136

pLDDT: mean 70.58, std 20.74, range [32.69, 94.0]

Radius of gyration: 30.55 Å; Cα contacts (8 Å, |Δi|>4): 232; chains: 1; bounding box: 88×73×87 Å

Mean predicted aligned error: 16.23 Å